Protein AF-F9WSE8-F1 (afdb_monomer)

Mean predicted aligned error: 17.78 Å

InterPro domains:
  IPR053285 Thylakoid lumenal pentapeptide repeat protein [PTHR47121] (181-280)
  IPR056614 Flagellar attachment zone protein 1, conserved domain [PF23398] (2-69)
  IPR056614 Flagellar attachment zone protein 1, conserved domain [PF23398] (79-160)
  IPR056614 Flagellar attachment zone protein 1, conserved domain [PF23398] (185-274)

pLDDT: mean 78.47, std 14.64, range [36.66, 96.5]

Secondary structure (DSSP, 8-state):
--HHHHHHHHHHHHHHT--GGGEEEEEEEEETTEEEEEEEE---TTS-HHHHHHHHHT---HHHHTT-PPPPPBPPPEEEEE--TTHHHHHHHHHHHHHHHHHHHHHHHHTS-GGGEEEEEEETTTEEEEEEEBS--S-HHHHHHHHHT---HHHHHT------------------------PPEEEEEEEEEE-S-HHHHHHH-HHHHHHHHHHHHHHHHT--GGGEEEEEEEE-SSEEEEEEEEEE-TTS-HHHHHHHHHT---HHHHTT-PPP-------

Radius of gyration: 27.54 Å; Cα contacts (8 Å, |Δi|>4): 361; chains: 1; bounding box: 65×42×84 Å

Structure (mmCIF, N/CA/C/O backbone):
data_AF-F9WSE8-F1
#
_entry.id   AF-F9WSE8-F1
#
loop_
_atom_site.group_PDB
_atom_site.id
_atom_site.type_symbol
_atom_site.label_atom_id
_atom_site.label_alt_id
_atom_site.label_comp_id
_atom_site.label_asym_id
_atom_site.label_entity_id
_atom_site.label_seq_id
_atom_site.pdbx_PDB_ins_code
_atom_site.Cartn_x
_atom_site.Cartn_y
_atom_site.Cartn_z
_atom_site.occupancy
_atom_site.B_iso_or_equiv
_atom_site.auth_seq_id
_atom_site.auth_comp_id
_atom_site.auth_asym_id
_atom_site.auth_atom_id
_atom_site.pdbx_PDB_model_num
ATOM 1 N N . MET A 1 1 ? -20.309 -16.520 23.545 1.00 53.78 1 MET A N 1
ATOM 2 C CA . MET A 1 1 ? -19.975 -15.136 23.934 1.00 53.78 1 MET A CA 1
ATOM 3 C C . MET A 1 1 ? -18.467 -15.003 23.840 1.00 53.78 1 MET A C 1
ATOM 5 O O . MET A 1 1 ? -17.782 -15.766 24.510 1.00 53.78 1 MET A O 1
ATOM 9 N N . THR A 1 2 ? -17.973 -14.173 22.922 1.00 76.94 2 THR A N 1
ATOM 10 C CA . THR A 1 2 ? -16.537 -13.934 22.695 1.00 76.94 2 THR A CA 1
ATOM 11 C C . THR A 1 2 ? -15.902 -13.266 23.922 1.00 76.94 2 THR A C 1
ATOM 13 O O . THR A 1 2 ? -16.609 -12.631 24.706 1.00 76.94 2 THR A O 1
ATOM 16 N N . GLU A 1 3 ? -14.591 -13.425 24.126 1.00 84.19 3 GLU A N 1
ATOM 17 C CA . GLU A 1 3 ? -13.874 -12.840 25.278 1.00 84.19 3 GLU A CA 1
ATOM 18 C C . GLU A 1 3 ? -14.048 -11.320 25.359 1.00 84.19 3 GLU A C 1
ATOM 20 O O . GLU A 1 3 ? -14.264 -10.792 26.445 1.00 84.19 3 GLU A O 1
ATOM 25 N N . LEU A 1 4 ? -14.103 -10.651 24.203 1.00 85.50 4 LEU A N 1
ATOM 26 C CA . LEU A 1 4 ? -14.403 -9.226 24.078 1.00 85.50 4 LEU A CA 1
ATOM 27 C C . LEU A 1 4 ? -15.754 -8.834 24.691 1.00 85.50 4 LEU A C 1
ATOM 29 O O . LEU A 1 4 ? -15.831 -7.886 25.465 1.00 85.50 4 LEU A O 1
ATOM 33 N N . LEU A 1 5 ? -16.816 -9.590 24.390 1.00 87.56 5 LEU A N 1
ATOM 34 C CA . LEU A 1 5 ? -18.147 -9.337 24.951 1.00 87.56 5 LEU A CA 1
ATOM 35 C C . LEU A 1 5 ? -18.149 -9.517 26.470 1.00 87.56 5 LEU A C 1
ATOM 37 O O . LEU A 1 5 ? -18.787 -8.750 27.183 1.00 87.56 5 LEU A O 1
ATOM 41 N N . ARG A 1 6 ? -17.423 -10.524 26.971 1.00 89.06 6 ARG A N 1
ATOM 42 C CA . ARG A 1 6 ? -17.306 -10.765 28.413 1.00 89.06 6 ARG A CA 1
ATOM 43 C C . ARG A 1 6 ? -16.544 -9.634 29.105 1.00 89.06 6 ARG A C 1
ATOM 45 O O . ARG A 1 6 ? -16.990 -9.180 30.151 1.00 89.06 6 ARG A O 1
ATOM 52 N N . ALA A 1 7 ? -15.431 -9.190 28.524 1.00 91.38 7 ALA A N 1
ATOM 53 C CA . ALA A 1 7 ? -14.634 -8.088 29.051 1.00 91.38 7 ALA A CA 1
ATOM 54 C C . ALA A 1 7 ? -15.445 -6.786 29.103 1.00 91.38 7 ALA A C 1
ATOM 56 O O . ALA A 1 7 ? -15.513 -6.155 30.153 1.00 91.38 7 ALA A O 1
ATOM 57 N N . PHE A 1 8 ? -16.151 -6.458 28.014 1.00 93.00 8 PHE A N 1
ATOM 58 C CA . PHE A 1 8 ? -17.039 -5.299 27.959 1.00 93.00 8 PHE A CA 1
ATOM 59 C C . PHE A 1 8 ? -18.119 -5.355 29.046 1.00 93.00 8 PHE A C 1
ATOM 61 O O . PHE A 1 8 ? -18.243 -4.427 29.838 1.00 93.00 8 PHE A O 1
ATOM 68 N N . VAL A 1 9 ? -18.857 -6.470 29.143 1.00 94.00 9 VAL A N 1
ATOM 69 C CA . VAL A 1 9 ? -19.909 -6.648 30.159 1.00 94.00 9 VAL A CA 1
ATOM 70 C C . VAL A 1 9 ? -19.359 -6.473 31.575 1.00 94.00 9 VAL A C 1
ATOM 72 O O . VAL A 1 9 ? -19.972 -5.771 32.379 1.00 94.00 9 VAL A O 1
ATOM 75 N N . ALA A 1 10 ? -18.208 -7.075 31.877 1.00 93.56 10 ALA A N 1
ATOM 76 C CA . ALA A 1 10 ? -17.590 -6.994 33.196 1.00 93.56 10 ALA A CA 1
ATOM 77 C C . ALA A 1 10 ? -17.153 -5.562 33.548 1.00 93.56 10 ALA A C 1
ATOM 79 O O . ALA A 1 10 ? -17.391 -5.106 34.669 1.00 93.56 10 ALA A O 1
ATOM 80 N N . ASP A 1 11 ? -16.546 -4.842 32.604 1.00 94.12 11 ASP A N 1
ATOM 81 C CA . ASP A 1 11 ? -16.087 -3.466 32.813 1.00 94.12 11 ASP A CA 1
ATOM 82 C C . ASP A 1 11 ? -17.267 -2.493 32.945 1.00 94.12 11 ASP A C 1
ATOM 84 O O . ASP A 1 11 ? -17.324 -1.726 33.910 1.00 94.12 11 ASP A O 1
ATOM 88 N N . THR A 1 12 ? -18.267 -2.590 32.061 1.00 93.50 12 THR A N 1
ATOM 89 C CA . THR A 1 12 ? -19.495 -1.784 32.126 1.00 93.50 12 THR A CA 1
ATOM 90 C C . THR A 1 12 ? -20.253 -2.018 33.432 1.00 93.50 12 THR A C 1
ATOM 92 O O . THR A 1 12 ? -20.662 -1.063 34.098 1.00 93.50 12 THR A O 1
ATOM 95 N N . ALA A 1 13 ? -20.437 -3.278 33.836 1.00 93.38 13 ALA A N 1
ATOM 96 C CA . ALA A 1 13 ? -21.156 -3.614 35.061 1.00 93.38 13 ALA A CA 1
ATOM 97 C C . ALA A 1 13 ? -20.433 -3.087 36.308 1.00 93.38 13 ALA A C 1
ATOM 99 O O . ALA A 1 13 ? -21.062 -2.477 37.178 1.00 93.38 13 ALA A O 1
ATOM 100 N N . ARG A 1 14 ? -19.101 -3.238 36.354 1.00 93.81 14 ARG A N 1
ATOM 101 C CA . ARG A 1 14 ? -18.248 -2.712 37.428 1.00 93.81 14 ARG A CA 1
ATOM 102 C C . ARG A 1 14 ? -18.337 -1.192 37.524 1.00 93.81 14 ARG A C 1
ATOM 104 O O . ARG A 1 14 ? -18.550 -0.674 38.618 1.00 93.81 14 ARG A O 1
ATOM 111 N N . GLN A 1 15 ? -18.237 -0.496 36.394 1.00 93.88 15 GLN A N 1
ATOM 112 C CA . GLN A 1 15 ? -18.301 0.964 36.331 1.00 93.88 15 GLN A CA 1
ATOM 113 C C . GLN A 1 15 ? -19.658 1.512 36.793 1.00 93.88 15 GLN A C 1
ATOM 115 O O . GLN A 1 15 ? -19.746 2.516 37.505 1.00 93.88 15 GLN A O 1
ATOM 120 N N . LEU A 1 16 ? -20.743 0.846 36.400 1.00 91.19 16 LEU A N 1
ATOM 121 C CA . LEU A 1 16 ? -22.094 1.258 36.767 1.00 91.19 16 LEU A CA 1
ATOM 122 C C . LEU A 1 16 ? -22.502 0.788 38.171 1.00 91.19 16 LEU A C 1
ATOM 124 O O . LEU A 1 16 ? -23.464 1.325 38.726 1.00 91.19 16 LEU A O 1
ATOM 128 N N . GLY A 1 17 ? -21.761 -0.148 38.771 1.00 90.44 17 GLY A N 1
ATOM 129 C CA . GLY A 1 17 ? -22.086 -0.756 40.061 1.00 90.44 17 GLY A CA 1
ATOM 130 C C . GLY A 1 17 ? -23.326 -1.651 39.990 1.00 90.44 17 GLY A C 1
ATOM 131 O O . GLY A 1 17 ? -24.133 -1.657 40.919 1.00 90.44 17 GLY A O 1
ATOM 132 N N . VAL A 1 18 ? -23.507 -2.354 38.869 1.00 90.62 18 VAL A N 1
ATOM 133 C CA . VAL A 1 18 ? -24.622 -3.281 38.619 1.00 90.62 18 VAL A CA 1
ATOM 134 C C . VAL A 1 18 ? -24.106 -4.710 38.458 1.00 90.62 18 VAL A C 1
ATOM 136 O O . VAL A 1 18 ? -22.916 -4.935 38.262 1.00 90.62 18 VAL A O 1
ATOM 139 N N . GLU A 1 19 ? -24.999 -5.694 38.538 1.00 92.75 19 GLU A N 1
ATOM 140 C CA . GLU A 1 19 ? -24.647 -7.074 38.196 1.00 92.75 19 GLU A CA 1
ATOM 141 C C . GLU A 1 19 ? -24.396 -7.211 36.688 1.00 92.75 19 GLU A C 1
ATOM 143 O O . GLU A 1 19 ? -25.083 -6.582 35.884 1.00 92.75 19 GLU A O 1
ATOM 148 N N . GLU A 1 20 ? -23.464 -8.078 36.286 1.00 90.31 20 GLU A N 1
ATOM 149 C CA . GLU A 1 20 ? -23.148 -8.323 34.867 1.00 90.31 20 GLU A CA 1
ATOM 150 C C . GLU A 1 20 ? -24.385 -8.700 34.040 1.00 90.31 20 GLU A C 1
ATOM 152 O O . GLU A 1 20 ? -24.539 -8.244 32.912 1.00 90.31 20 GLU A O 1
ATOM 157 N N . GLY A 1 21 ? -25.333 -9.443 34.625 1.00 89.81 21 GLY A N 1
ATOM 158 C CA . GLY A 1 21 ? -26.592 -9.815 33.969 1.00 89.81 21 GLY A CA 1
ATOM 159 C C . GLY A 1 21 ? -27.543 -8.646 33.668 1.00 89.81 21 GLY A C 1
ATOM 160 O O . GLY A 1 21 ? -28.562 -8.838 32.998 1.00 89.81 21 GLY A O 1
ATOM 161 N N . CYS A 1 22 ? -27.248 -7.439 34.160 1.00 91.38 22 CYS A N 1
ATOM 162 C CA . CYS A 1 22 ? -27.961 -6.219 33.792 1.00 91.38 22 CYS A CA 1
ATOM 163 C C . CYS A 1 22 ? -27.514 -5.664 32.433 1.00 91.38 22 CYS A C 1
ATOM 165 O O . CYS A 1 22 ? -28.289 -4.938 31.807 1.00 91.38 22 CYS A O 1
ATOM 167 N N . VAL A 1 23 ? -26.316 -6.019 31.963 1.00 92.50 23 VAL A N 1
ATOM 168 C CA . VAL A 1 23 ? -25.797 -5.675 30.633 1.00 92.50 23 VAL A CA 1
ATOM 169 C C . VAL A 1 23 ? -26.084 -6.855 29.705 1.00 92.50 23 VAL A C 1
ATOM 171 O O . VAL A 1 23 ? -25.617 -7.968 29.930 1.00 92.50 23 VAL A O 1
ATOM 174 N N . HIS A 1 24 ? -26.923 -6.649 28.696 1.00 90.56 24 HIS A N 1
ATOM 175 C CA . HIS A 1 24 ? -27.439 -7.731 27.858 1.00 90.56 24 HIS A CA 1
ATOM 176 C C . HIS A 1 24 ? -27.690 -7.259 26.429 1.00 90.56 24 HIS A C 1
ATOM 178 O O . HIS A 1 24 ? -27.608 -6.071 26.146 1.00 90.56 24 HIS A O 1
ATOM 184 N N . ASP A 1 25 ? -27.968 -8.209 25.535 1.00 88.25 25 ASP A N 1
ATOM 185 C CA . ASP A 1 25 ? -28.114 -7.961 24.093 1.00 88.25 25 ASP A CA 1
ATOM 186 C C . ASP A 1 25 ? -26.940 -7.165 23.506 1.00 88.25 25 ASP A C 1
ATOM 188 O O . ASP A 1 25 ? -27.107 -6.161 22.823 1.00 88.25 25 ASP A O 1
ATOM 192 N N . VAL A 1 26 ? -25.727 -7.590 23.866 1.00 88.38 26 VAL A N 1
ATOM 193 C CA . VAL A 1 26 ? -24.495 -6.914 23.467 1.00 88.38 26 VAL A CA 1
ATOM 194 C C . VAL A 1 26 ? -24.117 -7.350 22.053 1.00 88.38 26 VAL A C 1
ATOM 196 O O . VAL A 1 26 ? -23.815 -8.524 21.818 1.00 88.38 26 VAL A O 1
ATOM 199 N N . ALA A 1 27 ? -24.097 -6.395 21.133 1.00 81.94 27 ALA A N 1
ATOM 200 C CA . ALA A 1 27 ? -23.632 -6.543 19.766 1.00 81.94 27 ALA A CA 1
ATOM 201 C C . ALA A 1 27 ? -22.370 -5.702 19.554 1.00 81.94 27 ALA A C 1
ATOM 203 O O . ALA A 1 27 ? -22.254 -4.583 20.043 1.00 81.94 27 ALA A O 1
ATOM 204 N N . VAL A 1 28 ? -21.408 -6.257 18.821 1.00 84.25 28 VAL A N 1
ATOM 205 C CA . VAL A 1 28 ? -20.139 -5.591 18.519 1.00 84.25 28 VAL A CA 1
ATOM 206 C C . VAL A 1 28 ? -20.029 -5.407 17.016 1.00 84.25 28 VAL A C 1
ATOM 208 O O . VAL A 1 28 ? -20.227 -6.355 16.254 1.00 84.25 28 VAL A O 1
ATOM 211 N N . GLY A 1 29 ? -19.677 -4.195 16.607 1.00 81.19 29 GLY A N 1
ATOM 212 C CA . GLY A 1 29 ? -19.406 -3.817 15.230 1.00 81.19 29 GLY A CA 1
ATOM 213 C C . GLY A 1 29 ? -18.155 -2.950 15.114 1.00 81.19 29 GLY A C 1
ATOM 214 O O . GLY A 1 29 ? -17.478 -2.640 16.096 1.00 81.19 29 GLY A O 1
ATOM 215 N N . LEU A 1 30 ? -17.850 -2.548 13.883 1.00 78.06 30 LEU A N 1
ATOM 216 C CA . LEU A 1 30 ? -16.799 -1.582 13.583 1.00 78.06 30 LEU A CA 1
ATOM 217 C C . LEU A 1 30 ? -17.455 -0.274 13.137 1.00 78.06 30 LEU A C 1
ATOM 219 O O . LEU A 1 30 ? -18.216 -0.251 12.170 1.00 78.06 30 LEU A O 1
ATOM 223 N N . GLY A 1 31 ? -17.174 0.804 13.863 1.00 72.25 31 GLY A N 1
ATOM 224 C CA . GLY A 1 31 ? -17.501 2.167 13.464 1.00 72.25 31 GLY A CA 1
ATOM 225 C C . GLY A 1 31 ? -16.392 2.783 12.609 1.00 72.25 31 GLY A C 1
ATOM 226 O O . GLY A 1 31 ? -15.330 2.196 12.412 1.00 72.25 31 GLY A O 1
ATOM 227 N N . LYS A 1 32 ? -16.607 4.017 12.137 1.00 67.56 32 LYS A N 1
ATOM 228 C CA . LYS A 1 32 ? -15.632 4.753 11.305 1.00 67.56 32 LYS A CA 1
ATOM 229 C C . LYS A 1 32 ? -14.267 4.960 11.980 1.00 67.56 32 LYS A C 1
ATOM 231 O O . LYS A 1 32 ? -13.279 5.160 11.287 1.00 67.56 32 LYS A O 1
ATOM 236 N N . SER A 1 33 ? -14.222 4.943 13.310 1.00 68.25 33 SER A N 1
ATOM 237 C CA . SER A 1 33 ? -13.038 5.291 14.102 1.00 68.25 33 SER A CA 1
ATOM 238 C C . SER A 1 33 ? -12.683 4.266 15.182 1.00 68.25 33 SER A C 1
ATOM 240 O O . SER A 1 33 ? -11.845 4.559 16.029 1.00 68.25 33 SER A O 1
ATOM 242 N N . GLY A 1 34 ? -13.313 3.087 15.200 1.00 77.12 34 GLY A N 1
ATOM 243 C CA . GLY A 1 34 ? -13.004 2.081 16.216 1.00 77.12 34 GLY A CA 1
ATOM 244 C C . GLY A 1 34 ? -14.108 1.065 16.467 1.00 77.12 34 GLY A C 1
ATOM 245 O O . GLY A 1 34 ? -15.012 0.876 15.653 1.00 77.12 34 GLY A O 1
ATOM 246 N N . LEU A 1 35 ? -14.009 0.399 17.615 1.00 83.62 35 LEU A N 1
ATOM 247 C CA . LEU A 1 35 ? -14.987 -0.573 18.080 1.00 83.62 35 LEU A CA 1
ATOM 248 C C . LEU A 1 35 ? -16.301 0.130 18.443 1.00 83.62 35 LEU A C 1
ATOM 250 O O . LEU A 1 35 ? -16.300 1.061 19.245 1.00 83.62 35 LEU A O 1
ATOM 254 N N . LEU A 1 36 ? -17.413 -0.332 17.875 1.00 86.88 36 LEU A N 1
ATOM 255 C CA . LEU A 1 36 ? -18.756 0.086 18.271 1.00 86.88 36 LEU A CA 1
ATOM 256 C C . LEU A 1 36 ? -19.405 -1.055 19.054 1.00 86.88 36 LEU A C 1
ATOM 258 O O . LEU A 1 36 ? -19.384 -2.200 18.599 1.00 86.88 36 LEU A O 1
ATOM 262 N N . VAL A 1 37 ? -19.975 -0.750 20.217 1.00 89.00 37 VAL A N 1
ATOM 263 C CA . VAL A 1 37 ? -20.682 -1.735 21.039 1.00 89.00 37 VAL A CA 1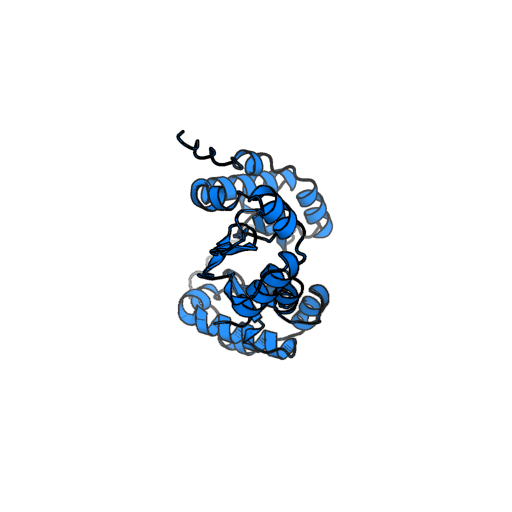
ATOM 264 C C . VAL A 1 37 ? -22.084 -1.227 21.333 1.00 89.00 37 VAL A C 1
ATOM 266 O O . VAL A 1 37 ? -22.251 -0.230 22.031 1.00 89.00 37 VAL A O 1
ATOM 269 N N . ASP A 1 38 ? -23.077 -1.940 20.817 1.00 87.94 38 ASP A N 1
ATOM 270 C CA . ASP A 1 38 ? -24.487 -1.708 21.105 1.00 87.94 38 ASP A CA 1
ATOM 271 C C . ASP A 1 38 ? -24.928 -2.674 22.203 1.00 87.94 38 ASP A C 1
ATOM 273 O O . ASP A 1 38 ? -24.576 -3.853 22.178 1.00 87.94 38 ASP A O 1
ATOM 277 N N . PHE A 1 39 ? -25.678 -2.198 23.194 1.00 92.38 39 PHE A N 1
ATOM 278 C CA . PHE A 1 39 ? -26.154 -3.044 24.285 1.00 92.38 39 PHE A CA 1
ATOM 279 C C . PHE A 1 39 ? -27.421 -2.494 24.934 1.00 92.38 39 PHE A C 1
ATOM 281 O O . PHE A 1 39 ? -27.732 -1.306 24.858 1.00 92.38 39 PHE A O 1
ATOM 288 N N . MET A 1 40 ? -28.128 -3.370 25.643 1.00 89.94 40 MET A N 1
ATOM 289 C CA . MET A 1 40 ? -29.224 -3.012 26.531 1.00 89.94 40 MET A CA 1
ATOM 290 C C . MET A 1 40 ? -28.790 -3.069 27.995 1.00 89.94 40 MET A C 1
ATOM 292 O O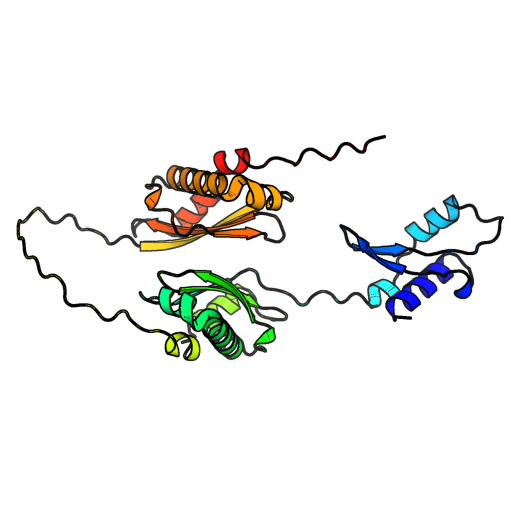 . MET A 1 40 ? -28.166 -4.026 28.462 1.00 89.94 40 MET A O 1
ATOM 296 N N . LEU A 1 41 ? -29.184 -2.047 28.754 1.00 93.31 41 LEU A N 1
ATOM 297 C CA . LEU A 1 41 ? -28.900 -1.935 30.179 1.00 93.31 41 LEU A CA 1
ATOM 298 C C . LEU A 1 41 ? -30.190 -1.955 30.993 1.00 93.31 41 LEU A C 1
ATOM 300 O O . LEU A 1 41 ? -31.068 -1.108 30.832 1.00 93.31 41 LEU A O 1
ATOM 304 N N . ARG A 1 42 ? -30.274 -2.882 31.947 1.00 91.69 42 ARG A N 1
ATOM 305 C CA . ARG A 1 42 ? -31.299 -2.856 32.991 1.00 91.69 42 ARG A CA 1
ATOM 306 C C . ARG A 1 42 ? -30.765 -2.084 34.194 1.00 91.69 42 ARG A C 1
ATOM 308 O O . ARG A 1 42 ? -29.826 -2.529 34.842 1.00 91.69 42 ARG A O 1
ATOM 315 N N . HIS A 1 43 ? -31.373 -0.949 34.521 1.00 85.31 43 HIS A N 1
ATOM 316 C CA . HIS A 1 43 ? -30.948 -0.118 35.649 1.00 85.31 43 HIS A CA 1
ATOM 317 C C . HIS A 1 43 ? -32.115 0.248 36.570 1.00 85.31 43 HIS A C 1
ATOM 319 O O . HIS A 1 43 ? -33.288 0.184 36.196 1.00 85.31 43 HIS A O 1
ATOM 325 N N . ALA A 1 44 ? -31.794 0.628 37.808 1.00 85.81 44 ALA A N 1
ATOM 326 C CA . ALA A 1 44 ? -32.801 1.083 38.756 1.00 85.81 44 ALA A CA 1
ATOM 327 C C . ALA A 1 44 ? -33.415 2.424 38.294 1.00 85.81 44 ALA A C 1
ATOM 329 O O . ALA A 1 44 ? -32.682 3.279 37.789 1.00 85.81 44 ALA A O 1
ATOM 330 N N . PRO A 1 45 ? -34.711 2.689 38.560 1.00 81.75 45 PRO A N 1
ATOM 331 C CA . PRO A 1 45 ? -35.386 3.924 38.129 1.00 81.75 45 PRO A CA 1
ATOM 332 C C . PRO A 1 45 ? -34.795 5.212 38.720 1.00 81.75 45 PRO A C 1
ATOM 334 O O . PRO A 1 45 ? -35.103 6.308 38.269 1.00 81.75 45 PRO A O 1
ATOM 337 N N . ARG A 1 46 ? -33.986 5.087 39.779 1.00 83.75 46 ARG A N 1
ATOM 338 C CA . ARG A 1 46 ? -33.335 6.211 40.466 1.00 83.75 46 ARG A CA 1
ATOM 339 C C . ARG A 1 46 ? -32.065 6.689 39.761 1.00 83.75 46 ARG A C 1
ATOM 341 O O . ARG A 1 46 ? -31.574 7.762 40.091 1.00 83.75 46 ARG A O 1
ATOM 348 N N . ILE A 1 47 ? -31.524 5.890 38.844 1.00 85.69 47 ILE A N 1
ATOM 349 C CA . ILE A 1 47 ? -30.340 6.241 38.064 1.00 85.69 47 ILE A CA 1
ATOM 350 C C . ILE A 1 47 ? -30.834 6.915 36.786 1.00 85.69 47 ILE A C 1
ATOM 352 O O . ILE A 1 47 ? -31.593 6.318 36.023 1.00 85.69 47 ILE A O 1
ATOM 356 N N . SER A 1 48 ? -30.440 8.169 36.577 1.00 88.25 48 SER A N 1
ATOM 357 C CA . SER A 1 48 ? -30.748 8.885 35.343 1.00 88.25 48 SER A CA 1
ATOM 358 C C . SER A 1 48 ? -29.859 8.395 34.203 1.00 88.25 48 SER A C 1
ATOM 360 O O . SER A 1 48 ? -28.703 8.038 34.423 1.00 88.25 48 SER A O 1
ATOM 362 N N . VAL A 1 49 ? -30.378 8.452 32.976 1.00 88.12 49 VAL A N 1
ATOM 363 C CA . VAL A 1 49 ? -29.605 8.144 31.760 1.00 88.12 49 VAL A CA 1
ATOM 364 C C . VAL A 1 49 ? -28.349 9.016 31.679 1.00 88.12 49 VAL A C 1
ATOM 366 O O . VAL A 1 49 ? -27.266 8.493 31.486 1.00 88.12 49 VAL A O 1
ATOM 369 N N . LYS A 1 50 ? -28.456 10.311 32.012 1.00 90.19 50 LYS A N 1
ATOM 370 C CA . LYS A 1 50 ? -27.302 11.224 32.056 1.00 90.19 50 LYS A CA 1
ATOM 371 C C . LYS A 1 50 ? -26.163 10.726 32.956 1.00 90.19 50 LYS A C 1
ATOM 373 O O . LYS A 1 50 ? -25.006 10.837 32.587 1.00 90.19 50 LYS A O 1
ATOM 378 N N . LEU A 1 51 ? -26.485 10.189 34.136 1.00 88.75 51 LEU A N 1
ATOM 379 C CA . LEU A 1 51 ? -25.472 9.651 35.050 1.00 88.75 51 LEU A CA 1
ATOM 380 C C . LEU A 1 51 ? -24.872 8.338 34.526 1.00 88.75 51 LEU A C 1
ATOM 382 O O . LEU A 1 51 ? -23.725 8.026 34.835 1.00 88.75 51 LEU A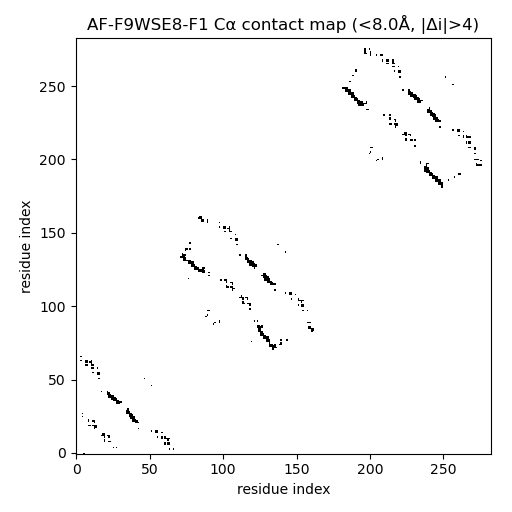 O 1
ATOM 386 N N . ILE A 1 52 ? -25.649 7.552 33.777 1.00 90.25 52 ILE A N 1
ATOM 387 C CA . ILE A 1 52 ? -25.161 6.341 33.110 1.00 90.25 52 ILE A CA 1
ATOM 388 C C . ILE A 1 52 ? -24.166 6.742 32.026 1.00 90.25 52 ILE A C 1
ATOM 390 O O . ILE A 1 52 ? -23.040 6.263 32.071 1.00 90.25 52 ILE A O 1
ATOM 394 N N . ASP A 1 53 ? -24.540 7.667 31.142 1.00 89.94 53 ASP A N 1
ATOM 395 C CA . ASP A 1 53 ? -23.680 8.169 30.067 1.00 89.94 53 ASP A CA 1
ATOM 396 C C . ASP A 1 53 ? -22.371 8.739 30.634 1.00 89.94 53 ASP A C 1
ATOM 398 O O . ASP A 1 53 ? -21.294 8.295 30.254 1.00 89.94 53 ASP A O 1
ATOM 402 N N . GLU A 1 54 ? -22.448 9.605 31.655 1.00 90.94 54 GLU A N 1
ATOM 403 C CA . GLU A 1 54 ? -21.267 10.166 32.335 1.00 90.94 54 GLU A CA 1
ATOM 404 C C . GLU A 1 54 ? -20.330 9.078 32.894 1.00 90.94 54 GLU A C 1
ATOM 406 O O . GLU A 1 54 ? -19.109 9.233 32.890 1.00 90.94 54 GLU A O 1
ATOM 411 N N . ARG A 1 55 ? -20.881 7.964 33.392 1.00 91.44 55 ARG A N 1
ATOM 412 C CA . ARG A 1 55 ? -20.084 6.846 33.914 1.00 91.44 55 ARG A CA 1
ATOM 413 C C . ARG A 1 55 ? -19.499 5.978 32.812 1.00 91.44 55 ARG A C 1
ATOM 415 O O . ARG A 1 55 ? -18.379 5.507 32.992 1.00 91.44 55 ARG A O 1
ATOM 422 N N . LEU A 1 56 ? -20.244 5.743 31.735 1.00 92.12 56 LEU A N 1
ATOM 423 C CA . LEU A 1 56 ? -19.777 4.999 30.567 1.00 92.12 56 LEU A CA 1
ATOM 424 C C . LEU A 1 56 ? -18.637 5.746 29.869 1.00 92.12 56 LEU A C 1
ATOM 426 O O . LEU A 1 56 ? -17.635 5.116 29.547 1.00 92.12 56 LEU A O 1
ATOM 430 N N . ASP A 1 57 ? -18.752 7.069 29.732 1.00 90.75 57 ASP A N 1
ATOM 431 C CA . ASP A 1 57 ? -17.712 7.940 29.170 1.00 90.75 57 ASP A CA 1
ATOM 432 C C . ASP A 1 57 ? -16.437 7.948 30.025 1.00 90.75 57 ASP A C 1
ATOM 434 O O . ASP A 1 57 ? -15.329 8.047 29.505 1.00 90.75 57 ASP A O 1
ATOM 438 N N . ALA A 1 58 ? -16.582 7.826 31.347 1.00 91.62 58 ALA A N 1
ATOM 439 C CA . ALA A 1 58 ? -15.461 7.733 32.280 1.00 91.62 58 ALA A CA 1
ATOM 440 C C . ALA A 1 58 ? -14.905 6.305 32.438 1.00 91.62 58 ALA A C 1
ATOM 442 O O . ALA A 1 58 ? -13.989 6.094 33.234 1.00 91.62 58 ALA A O 1
ATOM 443 N N . CYS A 1 59 ? -15.483 5.307 31.764 1.00 91.69 59 CYS A N 1
ATOM 444 C CA . CYS A 1 59 ? -15.002 3.937 31.845 1.00 91.69 59 CYS A CA 1
ATOM 445 C C . CYS A 1 59 ? -13.763 3.774 30.968 1.00 91.69 59 CYS A C 1
ATOM 447 O O . CYS A 1 59 ? -13.815 3.985 29.759 1.00 91.69 59 CYS A O 1
ATOM 449 N N . GLU A 1 60 ? -12.655 3.343 31.565 1.00 90.88 60 GLU A N 1
ATOM 450 C CA . GLU A 1 60 ? -11.424 3.116 30.807 1.00 90.88 60 GLU A CA 1
ATOM 451 C C . GLU A 1 60 ? -11.458 1.813 30.005 1.00 90.88 60 GLU A C 1
ATOM 453 O O . GLU A 1 60 ? -10.672 1.677 29.079 1.00 90.88 60 GLU A O 1
ATOM 458 N N . TYR A 1 61 ? -12.372 0.882 30.309 1.00 91.88 61 TYR A N 1
ATOM 459 C CA . TYR A 1 61 ? -12.496 -0.425 29.647 1.00 91.88 61 TYR A CA 1
ATOM 460 C C . TYR A 1 61 ? -11.180 -1.227 29.596 1.00 91.88 61 TYR A C 1
ATOM 462 O O . TYR A 1 61 ? -10.814 -1.789 28.563 1.00 91.88 61 TYR A O 1
ATOM 470 N N . GLU A 1 62 ? -10.447 -1.284 30.713 1.00 89.75 62 GLU A N 1
ATOM 471 C CA . GLU A 1 62 ? -9.146 -1.967 30.815 1.00 89.75 62 GLU A CA 1
ATOM 472 C C . GLU A 1 62 ? -9.174 -3.418 30.308 1.00 89.75 62 GLU A C 1
ATOM 474 O O . GLU A 1 62 ? -8.232 -3.863 29.653 1.00 89.75 62 GLU A O 1
ATOM 479 N N . GLY A 1 63 ? -10.252 -4.163 30.573 1.00 87.31 63 GLY A N 1
ATOM 480 C CA . GLY A 1 63 ? -10.408 -5.539 30.112 1.00 87.31 63 GLY A CA 1
ATOM 481 C C . GLY A 1 63 ? -10.603 -5.631 28.601 1.00 87.31 63 GLY A C 1
ATOM 482 O O . GLY A 1 63 ? -10.113 -6.571 27.979 1.00 87.31 63 GLY A O 1
ATOM 483 N N . VAL A 1 64 ? -11.285 -4.654 27.996 1.00 87.94 64 VAL A N 1
ATOM 484 C CA . VAL A 1 64 ? -11.423 -4.546 26.534 1.00 87.94 64 VAL A CA 1
ATOM 485 C C . VAL A 1 64 ? -10.076 -4.197 25.902 1.00 87.94 64 VAL A C 1
ATOM 487 O O . VAL A 1 64 ? -9.673 -4.844 24.937 1.00 87.94 64 VAL A O 1
ATOM 490 N N . TRP A 1 65 ? -9.345 -3.233 26.468 1.00 86.12 65 TRP A N 1
ATOM 491 C CA . TRP A 1 65 ? -8.018 -2.854 25.972 1.00 86.12 65 TRP A CA 1
ATOM 492 C C . TRP A 1 65 ? -6.968 -3.941 26.158 1.00 86.12 65 TRP A C 1
ATOM 494 O O . TRP A 1 65 ? -6.075 -4.057 25.327 1.00 86.12 65 TRP A O 1
ATOM 504 N N . ALA A 1 66 ? -7.078 -4.779 27.188 1.00 85.62 66 ALA A N 1
ATOM 505 C CA . ALA A 1 66 ? -6.180 -5.917 27.373 1.00 85.62 66 ALA A CA 1
ATOM 506 C C . ALA A 1 66 ? -6.265 -6.939 26.223 1.00 85.62 66 ALA A C 1
ATOM 508 O O . ALA A 1 66 ? -5.312 -7.679 25.994 1.00 85.62 66 ALA A O 1
ATOM 509 N N . LEU A 1 67 ? -7.390 -6.971 25.499 1.00 82.94 67 LEU A N 1
ATOM 510 C CA . LEU A 1 67 ? -7.587 -7.804 24.310 1.00 82.94 67 LEU A CA 1
ATOM 511 C C . LEU A 1 67 ? -7.139 -7.111 23.018 1.00 82.94 67 LEU A C 1
ATOM 513 O O . LEU A 1 67 ? -7.135 -7.735 21.957 1.00 82.94 67 LEU A O 1
ATOM 517 N N . TYR A 1 68 ? -6.801 -5.822 23.078 1.00 77.88 68 TYR A N 1
ATOM 518 C CA . TYR A 1 68 ? -6.328 -5.086 21.920 1.00 77.88 68 TYR A CA 1
ATOM 519 C C . TYR A 1 68 ? -4.884 -5.486 21.606 1.00 77.88 68 TYR A C 1
ATOM 521 O O . TYR A 1 68 ? -3.939 -5.087 22.288 1.00 77.88 68 TYR A O 1
ATOM 529 N N . GLU A 1 69 ? -4.703 -6.263 20.541 1.00 67.50 69 GLU A N 1
ATOM 530 C CA . GLU A 1 69 ? -3.380 -6.546 19.998 1.00 67.50 69 GLU A CA 1
ATOM 531 C C . GLU A 1 69 ? -2.943 -5.386 19.101 1.00 67.50 69 GLU A C 1
ATOM 533 O O . GLU A 1 69 ? -3.578 -5.081 18.089 1.00 67.50 69 GLU A O 1
ATOM 538 N N . VAL A 1 70 ? -1.837 -4.729 19.466 1.00 57.41 70 VAL A N 1
ATOM 539 C CA . VAL A 1 70 ? -1.199 -3.752 18.580 1.00 57.41 70 VAL A CA 1
ATOM 540 C C . VAL A 1 70 ? -0.809 -4.492 17.298 1.00 57.41 70 VAL A C 1
ATOM 542 O O . VAL A 1 70 ? -0.056 -5.468 17.390 1.00 57.41 70 VAL A O 1
ATOM 545 N N . PRO A 1 71 ? -1.286 -4.054 16.115 1.00 57.88 71 PRO A N 1
ATOM 546 C CA . PRO A 1 71 ? -0.930 -4.692 14.860 1.00 57.88 71 PRO A CA 1
ATOM 547 C C . PRO A 1 71 ? 0.592 -4.807 14.762 1.00 57.88 71 PRO A C 1
ATOM 549 O O . PRO A 1 71 ? 1.291 -3.843 15.106 1.00 57.88 71 PRO A O 1
ATOM 552 N N . PRO A 1 72 ? 1.132 -5.952 14.313 1.00 61.44 72 PRO A N 1
ATOM 553 C CA . PRO A 1 72 ? 2.566 -6.091 14.165 1.00 61.44 72 PRO A CA 1
ATOM 554 C C . PRO A 1 72 ? 3.108 -4.946 13.314 1.00 61.44 72 PRO A C 1
ATOM 556 O O . PRO A 1 72 ? 2.492 -4.570 12.315 1.00 61.44 72 PRO A O 1
ATOM 559 N N . ARG A 1 73 ? 4.262 -4.392 13.704 1.00 67.50 73 ARG A N 1
ATOM 560 C CA . ARG A 1 73 ? 4.895 -3.304 12.954 1.00 67.50 73 ARG A CA 1
ATOM 561 C C . ARG A 1 73 ? 4.990 -3.691 11.477 1.00 67.50 73 ARG A C 1
ATOM 563 O O . ARG A 1 73 ? 5.540 -4.737 11.135 1.00 67.50 73 ARG A O 1
ATOM 570 N N . GLU A 1 74 ? 4.455 -2.827 10.631 1.00 74.44 74 GLU A N 1
ATOM 571 C CA . GLU A 1 74 ? 4.500 -2.937 9.179 1.00 74.44 74 GLU A CA 1
ATOM 572 C C . GLU A 1 74 ? 5.477 -1.889 8.645 1.00 74.44 74 GLU A C 1
ATOM 574 O O . GLU A 1 74 ? 5.449 -0.734 9.088 1.00 74.44 74 GLU A O 1
ATOM 579 N N . SER A 1 75 ? 6.358 -2.292 7.730 1.00 76.81 75 SER A N 1
ATOM 580 C CA . SER A 1 75 ? 7.244 -1.358 7.031 1.00 76.81 75 SER A CA 1
ATOM 581 C C . SER A 1 75 ? 6.445 -0.355 6.187 1.00 76.81 75 SER A C 1
ATOM 583 O O . SER A 1 75 ? 5.275 -0.579 5.839 1.00 76.81 75 SER A O 1
ATOM 585 N N . SER A 1 76 ? 7.087 0.737 5.769 1.00 73.19 76 SER A N 1
ATOM 586 C CA . SER A 1 76 ? 6.580 1.505 4.625 1.00 73.19 76 SER A CA 1
ATOM 587 C C . SER A 1 76 ? 6.544 0.636 3.352 1.00 73.19 76 SER A C 1
ATOM 589 O O . SER A 1 76 ? 6.987 -0.521 3.357 1.00 73.19 76 SER A O 1
ATOM 591 N N . VAL A 1 77 ? 5.958 1.155 2.266 1.00 76.00 77 VAL A N 1
ATOM 592 C CA . VAL A 1 77 ? 6.071 0.483 0.963 1.00 76.00 77 VAL A CA 1
ATOM 593 C C . VAL A 1 77 ? 7.509 0.639 0.497 1.00 76.00 77 VAL A C 1
ATOM 595 O O . VAL A 1 77 ? 7.969 1.745 0.241 1.00 76.00 77 VAL A O 1
ATOM 598 N N . LEU A 1 78 ? 8.210 -0.478 0.365 1.00 78.62 78 LEU A N 1
ATOM 599 C CA . LEU A 1 78 ? 9.558 -0.530 -0.175 1.00 78.62 78 LEU A CA 1
ATOM 600 C C . LEU A 1 78 ? 9.497 -1.010 -1.623 1.00 78.62 78 LEU A C 1
ATOM 602 O O . LEU A 1 78 ? 8.593 -1.751 -2.000 1.00 78.62 78 LEU A O 1
ATOM 606 N N . THR A 1 79 ? 10.466 -0.610 -2.445 1.00 79.12 79 THR A N 1
ATOM 607 C CA . THR A 1 79 ? 10.547 -1.047 -3.847 1.00 79.12 79 THR A CA 1
ATOM 608 C C . THR A 1 79 ? 11.837 -1.819 -4.098 1.00 79.12 79 THR A C 1
ATOM 610 O O . THR A 1 79 ? 12.908 -1.438 -3.623 1.00 79.12 79 THR A O 1
ATOM 613 N N . ARG A 1 80 ? 11.744 -2.922 -4.848 1.00 85.75 80 ARG A N 1
ATOM 614 C CA . ARG A 1 80 ? 12.894 -3.667 -5.373 1.00 85.75 80 ARG A CA 1
ATOM 615 C C . ARG A 1 80 ? 12.831 -3.701 -6.896 1.00 85.75 80 ARG A C 1
ATOM 617 O O . ARG A 1 80 ? 11.817 -4.116 -7.454 1.00 85.75 80 ARG A O 1
ATOM 624 N N . THR A 1 81 ? 13.926 -3.308 -7.539 1.00 82.31 81 THR A N 1
ATOM 625 C CA . THR A 1 81 ? 14.049 -3.271 -9.001 1.00 82.31 81 THR A CA 1
ATOM 626 C C . THR A 1 81 ? 14.864 -4.452 -9.519 1.00 82.31 81 THR A C 1
ATOM 628 O O . THR A 1 81 ? 15.912 -4.785 -8.964 1.00 82.31 81 THR A O 1
ATOM 631 N N . PHE A 1 82 ? 14.388 -5.061 -10.603 1.00 82.12 82 PHE A N 1
ATOM 632 C CA . PHE A 1 82 ? 15.063 -6.094 -11.377 1.00 82.12 82 PHE A CA 1
ATOM 633 C C . PHE A 1 82 ? 15.186 -5.618 -12.821 1.00 82.12 82 PHE A C 1
ATOM 635 O O . PHE A 1 82 ? 14.196 -5.517 -13.549 1.00 82.12 82 PHE A O 1
ATOM 642 N N . GLU A 1 83 ? 16.413 -5.316 -13.232 1.00 81.19 83 GLU A N 1
ATOM 643 C CA . GLU A 1 83 ? 16.676 -4.765 -14.558 1.00 81.19 83 GLU A CA 1
ATOM 644 C C . GLU A 1 83 ? 16.423 -5.784 -15.668 1.00 81.19 83 GLU A C 1
ATOM 646 O O . GLU A 1 83 ? 16.826 -6.942 -15.5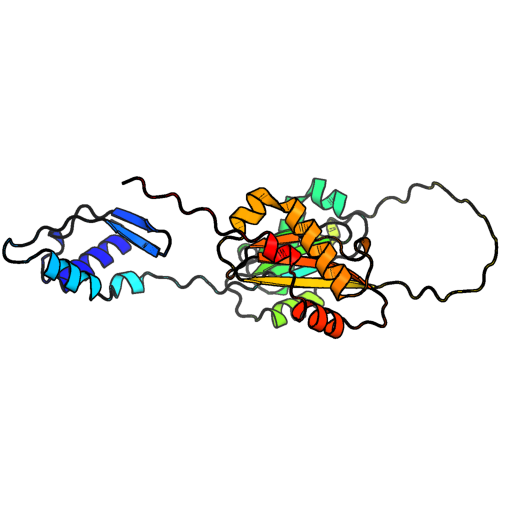69 1.00 81.19 83 GLU A O 1
ATOM 651 N N . GLY A 1 84 ? 15.793 -5.355 -16.758 1.00 71.94 84 GLY A N 1
ATOM 652 C CA . GLY A 1 84 ? 15.726 -6.16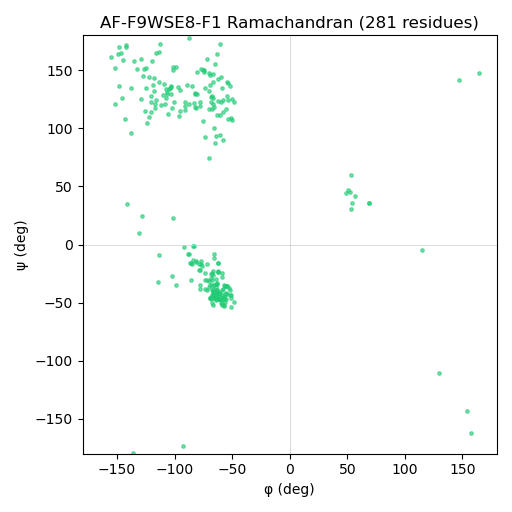8 -17.968 1.00 71.94 84 GLY A CA 1
ATOM 653 C C . GLY A 1 84 ? 14.446 -6.000 -18.765 1.00 71.94 84 GLY A C 1
ATOM 654 O O . GLY A 1 84 ? 13.352 -5.949 -18.220 1.00 71.94 84 GLY A O 1
ATOM 655 N N . ASP A 1 85 ? 14.576 -5.996 -20.083 1.00 68.12 85 ASP A N 1
ATOM 656 C CA . ASP A 1 85 ? 13.424 -5.976 -20.974 1.00 68.12 85 ASP A CA 1
ATOM 657 C C . ASP A 1 85 ? 12.750 -7.355 -20.982 1.00 68.12 85 ASP A C 1
ATOM 659 O O . ASP A 1 85 ? 13.415 -8.376 -21.120 1.00 68.12 85 ASP A O 1
ATOM 663 N N . GLY A 1 86 ? 11.421 -7.424 -20.882 1.00 70.75 86 GLY A N 1
ATOM 664 C CA . GLY A 1 86 ? 10.675 -8.690 -21.014 1.00 70.75 86 GLY A CA 1
ATOM 665 C C . GLY A 1 86 ? 9.948 -9.166 -19.759 1.00 70.75 86 GLY A C 1
ATOM 666 O O . GLY A 1 86 ? 9.147 -10.100 -19.843 1.00 70.75 86 GLY A O 1
ATOM 667 N N . TRP A 1 87 ? 10.112 -8.473 -18.630 1.00 82.62 87 TRP A N 1
ATOM 668 C CA . TRP A 1 87 ? 9.297 -8.707 -17.434 1.00 82.62 87 TRP A CA 1
ATOM 669 C C . TRP A 1 87 ? 7.797 -8.519 -17.672 1.00 82.62 87 TRP A C 1
ATOM 671 O O . TRP A 1 87 ? 7.006 -9.213 -17.042 1.00 82.62 87 TRP A O 1
ATOM 681 N N . GLY A 1 88 ? 7.405 -7.669 -18.631 1.00 76.62 88 GLY A N 1
ATOM 682 C CA . GLY A 1 88 ? 6.009 -7.502 -19.058 1.00 76.62 88 GLY A CA 1
ATOM 683 C C . GLY A 1 88 ? 5.307 -8.833 -19.327 1.00 76.62 88 GLY A C 1
ATOM 684 O O . GLY A 1 88 ? 4.277 -9.128 -18.735 1.00 76.62 88 GLY A O 1
ATOM 685 N N . ARG A 1 89 ? 5.943 -9.714 -20.110 1.00 78.81 89 ARG A N 1
ATOM 686 C CA . ARG A 1 89 ? 5.399 -11.047 -20.413 1.00 78.81 89 ARG A CA 1
ATOM 687 C C . ARG A 1 89 ? 5.261 -11.915 -19.161 1.00 78.81 89 ARG A C 1
ATOM 689 O O . ARG A 1 89 ? 4.314 -12.691 -19.064 1.00 78.81 89 ARG A O 1
ATOM 696 N N . VAL A 1 90 ? 6.231 -11.831 -18.251 1.00 83.19 90 VAL A N 1
ATOM 697 C CA . VAL A 1 90 ? 6.245 -12.613 -17.007 1.00 83.19 90 VAL A CA 1
ATOM 698 C C . VAL A 1 90 ? 5.109 -12.164 -16.095 1.00 83.19 90 VAL A C 1
ATOM 700 O O . VAL A 1 90 ? 4.390 -13.011 -15.579 1.00 83.19 90 VAL A O 1
ATOM 703 N N . VAL A 1 91 ? 4.891 -10.854 -15.957 1.00 81.62 91 VAL A N 1
ATOM 704 C CA . VAL A 1 91 ? 3.762 -10.306 -15.195 1.00 81.62 91 VAL A CA 1
ATOM 705 C C . VAL A 1 91 ? 2.430 -10.678 -15.846 1.00 81.62 91 VAL A C 1
ATOM 707 O O . VAL A 1 91 ? 1.532 -11.121 -15.142 1.00 81.62 91 VAL A O 1
ATOM 710 N N . ASP A 1 92 ? 2.310 -10.602 -17.172 1.00 75.81 92 ASP A N 1
ATOM 711 C CA . ASP A 1 92 ? 1.060 -10.943 -17.867 1.00 75.81 92 ASP A CA 1
ATOM 712 C C . ASP A 1 92 ? 0.712 -12.439 -17.785 1.00 75.81 92 ASP A C 1
ATOM 714 O O . ASP A 1 92 ? -0.460 -12.804 -17.726 1.00 75.81 92 ASP A O 1
ATOM 718 N N . SER A 1 93 ? 1.721 -13.320 -17.807 1.00 75.12 93 SER A N 1
ATOM 719 C CA . SER A 1 93 ? 1.515 -14.777 -17.928 1.00 75.12 93 SER A CA 1
ATOM 720 C C . SER A 1 93 ? 1.663 -15.545 -16.611 1.00 75.12 93 SER A C 1
ATOM 722 O O . SER A 1 93 ? 1.085 -16.618 -16.467 1.00 75.12 93 SER A O 1
ATOM 724 N N . SER A 1 94 ? 2.459 -15.026 -15.675 1.00 84.75 94 SER A N 1
ATOM 725 C CA . SER A 1 94 ? 2.945 -15.732 -14.480 1.00 84.75 94 SER A CA 1
ATOM 726 C C . SER A 1 94 ? 2.973 -14.814 -13.248 1.00 84.75 94 SER A C 1
ATOM 728 O O . SER A 1 94 ? 3.856 -14.938 -12.398 1.00 84.75 94 SER A O 1
ATOM 730 N N . ARG A 1 95 ? 2.009 -13.888 -13.124 1.00 85.06 95 ARG A N 1
ATOM 731 C CA . ARG A 1 95 ? 1.947 -12.922 -12.011 1.00 85.06 95 ARG A CA 1
ATOM 732 C C . ARG A 1 95 ? 2.046 -13.578 -10.634 1.00 85.06 95 ARG A C 1
ATOM 734 O O . ARG A 1 95 ? 2.898 -13.205 -9.840 1.00 85.06 95 ARG A O 1
ATOM 741 N N . GLU A 1 96 ? 1.194 -14.561 -10.356 1.00 85.31 96 GLU A N 1
ATOM 742 C CA . GLU A 1 96 ? 1.140 -15.218 -9.042 1.00 85.31 96 GLU A CA 1
ATOM 743 C C . GLU A 1 96 ? 2.437 -15.971 -8.717 1.00 85.31 96 GLU A C 1
ATOM 745 O O . GLU A 1 96 ? 2.896 -15.980 -7.573 1.00 85.31 96 GLU A O 1
ATOM 750 N N . GLU A 1 97 ? 3.061 -16.582 -9.728 1.00 89.44 97 GLU A N 1
ATOM 751 C CA . GLU A 1 97 ? 4.355 -17.250 -9.580 1.00 89.44 97 GLU A CA 1
ATOM 752 C C . GLU A 1 97 ? 5.464 -16.246 -9.280 1.00 89.44 97 GLU A C 1
ATOM 754 O O . GLU A 1 97 ? 6.305 -16.523 -8.428 1.00 89.44 97 GLU A O 1
ATOM 759 N N . LEU A 1 98 ? 5.434 -15.078 -9.928 1.00 90.50 98 LEU A N 1
ATOM 760 C CA . LEU A 1 98 ? 6.369 -13.986 -9.688 1.00 90.50 98 LEU A CA 1
ATOM 761 C C . LEU A 1 98 ? 6.214 -13.402 -8.283 1.00 90.50 98 LEU A C 1
ATOM 763 O O . LEU A 1 98 ? 7.209 -13.239 -7.580 1.00 90.50 98 LEU A O 1
ATOM 767 N N . GLU A 1 99 ? 4.984 -13.140 -7.839 1.00 88.81 99 GLU A N 1
ATOM 768 C CA . GLU A 1 99 ? 4.715 -12.653 -6.482 1.00 88.81 99 GLU A CA 1
ATOM 769 C C . GLU A 1 99 ? 5.151 -13.681 -5.429 1.00 88.81 99 GLU A C 1
ATOM 771 O O . GLU A 1 99 ? 5.764 -13.328 -4.422 1.00 88.81 99 GLU A O 1
ATOM 776 N N . ARG A 1 100 ? 4.895 -14.974 -5.665 1.00 92.31 100 ARG A N 1
ATOM 777 C CA . ARG A 1 100 ? 5.363 -16.061 -4.793 1.00 92.31 100 ARG A CA 1
ATOM 778 C C . ARG A 1 100 ? 6.890 -16.162 -4.764 1.00 92.31 100 ARG A C 1
ATOM 780 O O . ARG A 1 100 ? 7.447 -16.264 -3.675 1.00 92.31 100 ARG A O 1
ATOM 787 N N . ALA A 1 101 ? 7.548 -16.123 -5.921 1.00 94.50 101 ALA A N 1
ATOM 788 C CA . ALA A 1 101 ? 9.005 -16.158 -6.030 1.00 94.50 101 ALA A CA 1
ATOM 789 C C . ALA A 1 101 ? 9.645 -14.974 -5.292 1.00 94.50 101 ALA A C 1
ATOM 791 O O . ALA A 1 101 ? 10.564 -15.161 -4.496 1.00 94.50 101 ALA A O 1
ATOM 792 N N . PHE A 1 102 ? 9.094 -13.772 -5.483 1.00 95.69 102 PHE A N 1
ATOM 793 C CA . PHE A 1 102 ? 9.537 -12.576 -4.780 1.00 95.69 102 PHE A CA 1
ATOM 794 C C . PHE A 1 102 ? 9.386 -12.725 -3.264 1.00 95.69 102 PHE A C 1
ATOM 796 O O . PHE A 1 102 ? 10.360 -12.535 -2.539 1.00 95.69 102 PHE A O 1
ATOM 803 N N . ARG A 1 103 ? 8.204 -13.137 -2.778 1.00 96.50 103 ARG A N 1
ATOM 804 C CA . ARG A 1 103 ? 7.975 -13.371 -1.341 1.00 96.50 103 ARG A CA 1
ATOM 805 C C . ARG A 1 103 ? 8.979 -14.357 -0.757 1.00 96.50 103 ARG A C 1
ATOM 807 O O . ARG A 1 103 ? 9.552 -14.070 0.287 1.00 96.50 103 ARG A O 1
ATOM 814 N N . ASN A 1 104 ? 9.218 -15.481 -1.429 1.00 94.25 104 ASN A N 1
ATOM 815 C CA . ASN A 1 104 ? 10.156 -16.504 -0.969 1.00 94.25 104 ASN A CA 1
ATOM 816 C C . ASN A 1 104 ? 11.594 -15.981 -0.884 1.00 94.25 104 ASN A C 1
ATOM 818 O O . ASN A 1 104 ? 12.269 -16.189 0.126 1.00 94.25 104 ASN A O 1
ATOM 822 N N . ASP A 1 105 ? 12.063 -15.295 -1.927 1.00 96.19 105 ASP A N 1
ATOM 823 C CA . ASP A 1 105 ? 13.416 -14.746 -1.972 1.00 96.19 105 ASP A CA 1
ATOM 824 C C . ASP A 1 105 ? 13.617 -13.640 -0.926 1.00 96.19 105 ASP A C 1
ATOM 826 O O . ASP A 1 105 ? 14.606 -13.669 -0.191 1.00 96.19 105 ASP A O 1
ATOM 830 N N . THR A 1 106 ? 12.664 -12.712 -0.791 1.00 94.81 106 THR A N 1
ATOM 831 C CA . THR A 1 106 ? 12.695 -11.661 0.238 1.00 94.81 106 THR A CA 1
ATOM 832 C C . THR A 1 106 ? 12.638 -12.255 1.644 1.00 94.81 106 THR A C 1
ATOM 834 O O . THR A 1 106 ? 13.429 -11.873 2.507 1.00 94.81 106 THR A O 1
ATOM 837 N N . ALA A 1 107 ? 11.754 -13.226 1.883 1.00 93.56 107 ALA A N 1
ATOM 838 C CA . ALA A 1 107 ? 11.625 -13.891 3.175 1.00 93.56 107 ALA A CA 1
ATOM 839 C C . ALA A 1 107 ? 12.912 -14.623 3.569 1.00 93.56 107 ALA A C 1
ATOM 841 O O . ALA A 1 107 ? 13.372 -14.508 4.705 1.00 93.56 107 ALA A O 1
ATOM 842 N N . ARG A 1 108 ? 13.555 -15.304 2.613 1.00 93.88 108 ARG A N 1
ATOM 843 C CA . ARG A 1 108 ? 14.849 -15.966 2.814 1.00 93.88 108 ARG A CA 1
ATOM 844 C C . ARG A 1 108 ? 15.957 -14.971 3.152 1.00 93.88 108 ARG A C 1
ATOM 846 O O . ARG A 1 108 ? 16.737 -15.229 4.068 1.00 93.88 108 ARG A O 1
ATOM 853 N N . ALA A 1 109 ? 16.013 -13.846 2.442 1.00 92.19 109 ALA A N 1
ATOM 854 C CA . ALA A 1 109 ? 17.010 -12.804 2.665 1.00 92.19 109 ALA A CA 1
ATOM 855 C C . ALA A 1 109 ? 16.869 -12.148 4.049 1.00 92.19 109 ALA A C 1
ATOM 857 O O . ALA A 1 109 ? 17.863 -11.948 4.747 1.00 92.19 109 ALA A O 1
ATOM 858 N N . LEU A 1 110 ? 15.631 -11.863 4.465 1.00 92.06 110 LEU A N 1
ATOM 859 C CA . LEU A 1 110 ? 15.316 -11.216 5.744 1.00 92.06 110 LEU A CA 1
ATOM 860 C C . LEU A 1 110 ? 15.163 -12.203 6.913 1.00 92.06 110 LEU A C 1
ATOM 862 O O . LEU A 1 110 ? 15.062 -11.774 8.059 1.00 92.06 110 LEU A O 1
ATOM 866 N N . ARG A 1 111 ? 15.166 -13.515 6.637 1.00 91.12 111 ARG A N 1
ATOM 867 C CA . ARG A 1 111 ? 14.918 -14.603 7.603 1.00 91.12 111 ARG A CA 1
ATOM 868 C C . ARG A 1 111 ? 13.567 -14.475 8.320 1.00 9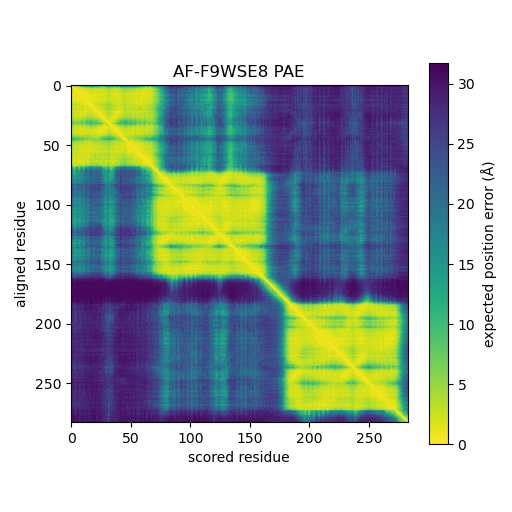1.12 111 ARG A C 1
ATOM 870 O O . ARG A 1 111 ? 13.473 -14.717 9.522 1.00 91.12 111 ARG A O 1
ATOM 877 N N . VAL A 1 112 ? 12.533 -14.111 7.566 1.00 92.00 112 VAL A N 1
ATOM 878 C CA . VAL A 1 112 ? 11.131 -14.021 8.014 1.00 92.00 112 VAL A CA 1
ATOM 879 C C . VAL A 1 112 ? 10.280 -15.091 7.322 1.00 92.00 112 VAL A C 1
ATOM 881 O O . VAL A 1 112 ? 10.761 -15.781 6.422 1.00 92.00 112 VAL A O 1
ATOM 884 N N . ALA A 1 113 ? 9.021 -15.252 7.733 1.00 90.69 113 ALA A N 1
ATOM 885 C CA . ALA A 1 113 ? 8.071 -16.112 7.030 1.00 90.69 113 ALA A CA 1
ATOM 886 C C . ALA A 1 113 ? 7.592 -15.454 5.720 1.00 90.69 113 ALA A C 1
ATOM 888 O O . ALA A 1 113 ? 7.520 -14.228 5.621 1.00 90.69 113 ALA A O 1
ATOM 889 N N . ALA A 1 114 ? 7.252 -16.249 4.703 1.00 90.44 114 ALA A N 1
ATOM 890 C CA . ALA A 1 114 ? 6.824 -15.725 3.401 1.00 90.44 114 ALA A CA 1
ATOM 891 C C . ALA A 1 114 ? 5.513 -14.926 3.493 1.00 90.44 114 ALA A C 1
ATOM 893 O O . ALA A 1 114 ? 5.317 -13.966 2.753 1.00 90.44 114 ALA A O 1
ATOM 894 N N . GLU A 1 115 ? 4.651 -15.284 4.445 1.00 90.06 115 GLU A N 1
ATOM 895 C CA . GLU A 1 115 ? 3.386 -14.619 4.764 1.00 90.06 115 GLU A CA 1
ATOM 896 C C . GLU A 1 115 ? 3.595 -13.210 5.329 1.00 90.06 115 GLU A C 1
ATOM 898 O O . GLU A 1 115 ? 2.704 -12.370 5.240 1.00 90.06 115 GLU A O 1
ATOM 903 N N . GLN A 1 116 ? 4.780 -12.937 5.884 1.00 88.31 116 GLN A N 1
ATOM 904 C CA . GLN A 1 116 ? 5.134 -11.614 6.386 1.00 88.31 116 GLN A CA 1
ATOM 905 C C . GLN A 1 116 ? 5.503 -10.643 5.264 1.00 88.31 116 GLN A C 1
ATOM 907 O O . GLN A 1 116 ? 5.559 -9.443 5.515 1.00 88.31 116 GLN A O 1
ATOM 912 N N . VAL A 1 117 ? 5.755 -11.129 4.045 1.00 91.44 117 VAL A N 1
ATOM 913 C CA . VAL A 1 117 ? 6.085 -10.303 2.881 1.00 91.44 117 VAL A CA 1
ATOM 914 C C . VAL A 1 117 ? 4.845 -10.176 2.002 1.00 91.44 117 VAL A C 1
ATOM 916 O O . VAL A 1 117 ? 4.361 -11.157 1.441 1.00 91.44 117 VAL A O 1
ATOM 919 N N . ALA A 1 118 ? 4.340 -8.960 1.836 1.00 85.25 118 ALA A N 1
ATOM 920 C CA . ALA A 1 118 ? 3.217 -8.671 0.954 1.00 85.25 118 ALA A CA 1
ATOM 921 C C . ALA A 1 118 ? 3.712 -7.929 -0.288 1.00 85.25 118 ALA A C 1
ATOM 923 O O . ALA A 1 118 ? 4.348 -6.885 -0.165 1.00 85.25 118 ALA A O 1
ATOM 924 N N . VAL A 1 119 ? 3.401 -8.445 -1.479 1.00 80.31 119 VAL A N 1
ATOM 925 C CA . VAL A 1 119 ? 3.584 -7.697 -2.730 1.00 80.31 119 VAL A CA 1
ATOM 926 C C . VAL A 1 119 ? 2.373 -6.793 -2.916 1.00 80.31 119 VAL A C 1
ATOM 928 O O . VAL A 1 119 ? 1.240 -7.263 -2.946 1.00 80.31 119 VAL A O 1
ATOM 931 N N . VAL A 1 120 ? 2.623 -5.492 -3.009 1.00 75.25 120 VAL A N 1
ATOM 932 C CA . VAL A 1 120 ? 1.600 -4.448 -3.136 1.00 75.25 120 VAL A CA 1
ATOM 933 C C . VAL A 1 120 ? 1.440 -4.025 -4.595 1.00 75.25 120 VAL A C 1
ATOM 935 O O . VAL A 1 120 ? 0.333 -3.729 -5.037 1.00 75.25 120 VAL A O 1
ATOM 938 N N . SER A 1 121 ? 2.531 -4.014 -5.366 1.00 69.06 121 SER A N 1
ATOM 939 C CA . SER A 1 121 ? 2.501 -3.609 -6.771 1.00 69.06 121 SER A CA 1
ATOM 940 C C . SER A 1 121 ? 3.586 -4.290 -7.606 1.00 69.06 121 SER A C 1
ATOM 942 O O . SER A 1 121 ? 4.652 -4.651 -7.109 1.00 69.06 121 SER A O 1
ATOM 944 N N . LEU A 1 122 ? 3.302 -4.449 -8.901 1.00 66.06 122 LEU A N 1
ATOM 945 C CA . LEU A 1 122 ? 4.244 -4.902 -9.922 1.00 66.06 122 LEU A CA 1
ATOM 946 C C . LEU A 1 122 ? 4.192 -3.921 -11.093 1.00 66.06 122 LEU A C 1
ATOM 948 O O . LEU A 1 122 ? 3.114 -3.682 -11.641 1.00 66.06 122 LEU A O 1
ATOM 952 N N . ARG A 1 123 ? 5.340 -3.362 -11.482 1.00 66.62 123 ARG A N 1
ATOM 953 C CA . ARG A 1 123 ? 5.476 -2.482 -12.657 1.00 66.62 123 ARG A CA 1
ATOM 954 C C . ARG A 1 123 ? 6.504 -3.054 -13.628 1.00 66.62 123 ARG A C 1
ATOM 956 O O . ARG A 1 123 ? 7.479 -3.663 -13.194 1.00 66.62 123 ARG A O 1
ATOM 963 N N . VAL A 1 124 ? 6.253 -2.892 -14.926 1.00 64.69 124 VAL A N 1
ATOM 964 C CA . VAL A 1 124 ? 6.984 -3.543 -16.028 1.00 64.69 124 VAL A CA 1
ATOM 965 C C . VAL A 1 124 ? 7.640 -2.511 -16.949 1.00 64.69 124 VAL A C 1
ATOM 967 O O . VAL A 1 124 ? 7.229 -1.360 -16.982 1.00 64.69 124 VAL A O 1
ATOM 970 N N . GLY A 1 125 ? 8.665 -2.937 -17.683 1.00 66.69 125 GLY A N 1
ATOM 971 C CA . GLY A 1 125 ? 9.781 -2.112 -18.152 1.00 66.69 125 GLY A CA 1
ATOM 972 C C . GLY A 1 125 ? 11.021 -2.896 -17.734 1.00 66.69 125 GLY A C 1
ATOM 973 O O . GLY A 1 125 ? 11.148 -4.048 -18.150 1.00 66.69 125 GLY A O 1
ATOM 974 N N . SER A 1 126 ? 11.767 -2.373 -16.762 1.00 70.69 126 SER A N 1
ATOM 975 C CA . SER A 1 126 ? 12.382 -3.208 -15.716 1.00 70.69 126 SER A CA 1
ATOM 976 C C . SER A 1 126 ? 11.316 -3.600 -14.680 1.00 70.69 126 SER A C 1
ATOM 978 O O . SER A 1 126 ? 10.331 -2.879 -14.493 1.00 70.69 126 SER A O 1
ATOM 980 N N . LEU A 1 127 ? 11.456 -4.750 -14.018 1.00 78.25 127 LEU A N 1
ATOM 981 C CA . LEU A 1 127 ? 10.477 -5.184 -13.021 1.00 78.25 127 LEU A CA 1
ATOM 982 C C . LEU A 1 127 ? 10.688 -4.419 -11.718 1.00 78.25 127 LEU A C 1
ATOM 984 O O . LEU A 1 127 ? 11.722 -4.563 -11.077 1.00 78.25 127 LEU A O 1
ATOM 988 N N . HIS A 1 128 ? 9.678 -3.672 -11.291 1.00 78.12 128 HIS A N 1
ATOM 989 C CA . HIS A 1 128 ? 9.661 -3.019 -9.988 1.00 78.12 128 HIS A CA 1
ATOM 990 C C . HIS A 1 128 ? 8.598 -3.678 -9.124 1.00 78.12 128 HIS A C 1
ATOM 992 O O . HIS A 1 128 ? 7.416 -3.668 -9.473 1.00 78.12 128 HIS A O 1
ATOM 998 N N . VAL A 1 129 ? 9.020 -4.240 -7.998 1.00 83.88 129 VAL A N 1
ATOM 999 C CA . VAL A 1 129 ? 8.134 -4.880 -7.029 1.00 83.88 129 VAL A CA 1
ATOM 1000 C C . VAL A 1 129 ? 7.998 -3.961 -5.826 1.00 83.88 129 VAL A C 1
ATOM 1002 O O . VAL A 1 129 ? 8.975 -3.746 -5.108 1.00 83.88 129 VAL A O 1
ATOM 1005 N N . GLY A 1 130 ? 6.804 -3.409 -5.619 1.00 76.12 130 GLY A N 1
ATOM 1006 C CA . GLY A 1 130 ? 6.441 -2.719 -4.385 1.00 76.12 130 GLY A CA 1
ATOM 1007 C C . GLY A 1 130 ? 6.011 -3.743 -3.342 1.00 76.12 130 GLY A C 1
ATOM 1008 O O . GLY A 1 130 ? 5.176 -4.601 -3.633 1.00 76.12 130 GLY A O 1
ATOM 1009 N N . TYR A 1 131 ? 6.572 -3.683 -2.139 1.00 84.00 131 TYR A N 1
ATOM 1010 C CA . TYR A 1 131 ? 6.328 -4.665 -1.089 1.00 84.00 131 TYR A CA 1
ATOM 1011 C C . TYR A 1 131 ? 6.309 -4.046 0.307 1.00 84.00 131 TYR A C 1
ATOM 1013 O O . TYR A 1 131 ? 6.857 -2.972 0.549 1.00 84.00 131 TYR A O 1
ATOM 1021 N N . ARG A 1 132 ? 5.679 -4.757 1.241 1.00 86.69 132 ARG A N 1
ATOM 1022 C CA . ARG A 1 132 ? 5.714 -4.469 2.676 1.00 86.69 132 ARG A CA 1
ATOM 1023 C C . ARG A 1 132 ? 6.143 -5.707 3.440 1.00 86.69 132 ARG A C 1
ATOM 1025 O O . ARG A 1 132 ? 5.884 -6.830 3.003 1.00 86.69 132 ARG A O 1
ATOM 1032 N N . VAL A 1 133 ? 6.776 -5.495 4.587 1.00 87.44 133 VAL A N 1
ATOM 1033 C CA . VAL A 1 133 ? 7.131 -6.565 5.516 1.00 87.44 133 VAL A CA 1
ATOM 1034 C C . VAL A 1 133 ? 6.461 -6.294 6.858 1.00 87.44 133 VAL A C 1
ATOM 1036 O O . VAL A 1 133 ? 6.651 -5.233 7.455 1.00 87.44 133 VAL A O 1
ATOM 1039 N N . THR A 1 134 ? 5.665 -7.248 7.329 1.00 86.38 134 THR A N 1
ATOM 1040 C CA . THR A 1 134 ? 4.975 -7.189 8.624 1.00 86.38 134 THR A CA 1
ATOM 1041 C C . THR A 1 134 ? 5.731 -7.980 9.683 1.00 86.38 134 THR A C 1
ATOM 1043 O O . THR A 1 134 ? 6.458 -8.929 9.383 1.00 86.38 134 THR A O 1
ATOM 1046 N N . ALA A 1 135 ? 5.575 -7.587 10.949 1.00 77.06 135 ALA A N 1
ATOM 1047 C CA . ALA A 1 135 ? 6.203 -8.251 12.092 1.00 77.06 135 ALA A CA 1
ATOM 1048 C C . ALA A 1 135 ? 7.735 -8.410 11.944 1.00 77.06 135 ALA A C 1
ATOM 1050 O O . ALA A 1 135 ? 8.327 -9.365 12.448 1.00 77.06 135 ALA A O 1
ATOM 1051 N N . CYS A 1 136 ? 8.383 -7.480 11.233 1.00 76.06 136 CYS A N 1
ATOM 1052 C CA . CYS A 1 136 ? 9.832 -7.454 11.073 1.00 76.06 136 CYS A CA 1
ATOM 1053 C C . CYS A 1 136 ? 10.458 -6.523 12.116 1.00 76.06 136 CYS A C 1
ATOM 1055 O O . CYS A 1 136 ? 10.008 -5.394 12.319 1.00 76.06 136 CYS A O 1
ATOM 1057 N N . THR A 1 137 ? 11.512 -6.992 12.782 1.00 80.62 137 THR A N 1
ATOM 1058 C CA . THR A 1 137 ? 12.258 -6.191 13.764 1.00 80.62 137 THR A CA 1
ATOM 1059 C C . THR A 1 137 ? 13.184 -5.170 13.106 1.00 80.62 137 THR A C 1
ATOM 1061 O O . THR A 1 137 ? 13.571 -4.202 13.755 1.00 80.62 137 THR A O 1
ATOM 1064 N N . LEU A 1 138 ? 13.506 -5.359 11.824 1.00 82.06 138 LEU A N 1
ATOM 1065 C CA . LEU A 1 138 ? 14.402 -4.499 11.060 1.00 82.06 138 LEU A CA 1
ATOM 1066 C C . LEU A 1 138 ? 13.737 -3.167 10.695 1.00 82.06 138 LEU A C 1
ATOM 1068 O O . LEU A 1 138 ? 12.522 -3.065 10.501 1.00 82.06 138 LEU A O 1
ATOM 1072 N N . SER A 1 139 ? 14.539 -2.115 10.615 1.00 79.12 139 SER A N 1
ATOM 1073 C CA . SER A 1 139 ? 14.148 -0.844 10.013 1.00 79.12 139 SER A CA 1
ATOM 1074 C C . SER A 1 139 ? 14.047 -0.959 8.492 1.00 79.12 139 SER A C 1
ATOM 1076 O O . SER A 1 139 ? 14.644 -1.836 7.870 1.00 79.12 139 SER A O 1
ATOM 1078 N N . ASP A 1 140 ? 13.319 -0.034 7.880 1.00 76.69 140 ASP A N 1
ATOM 1079 C CA . ASP A 1 140 ? 13.151 0.036 6.428 1.00 76.69 140 ASP A CA 1
ATOM 1080 C C . ASP A 1 140 ? 14.510 0.161 5.711 1.00 76.69 140 ASP A C 1
ATOM 1082 O O . ASP A 1 140 ? 14.753 -0.507 4.706 1.00 76.69 140 ASP A O 1
ATOM 1086 N N . ALA A 1 141 ? 15.447 0.923 6.287 1.00 70.94 141 ALA A N 1
ATOM 1087 C CA . ALA A 1 141 ? 16.811 1.057 5.779 1.00 70.94 141 ALA A CA 1
ATOM 1088 C C . ALA A 1 141 ? 17.606 -0.260 5.849 1.00 70.94 141 ALA A C 1
ATOM 1090 O O . ALA A 1 141 ? 18.288 -0.620 4.890 1.00 70.94 141 ALA A O 1
ATOM 1091 N N . GLU A 1 142 ? 17.499 -1.005 6.953 1.00 76.44 142 GLU A N 1
ATOM 1092 C CA . GLU A 1 142 ? 18.161 -2.309 7.104 1.00 76.44 142 GLU A CA 1
ATOM 1093 C C . GLU A 1 142 ? 17.581 -3.353 6.145 1.00 76.44 142 GLU A C 1
ATOM 1095 O O . GLU A 1 142 ? 18.336 -4.135 5.564 1.00 76.44 142 GLU A O 1
ATOM 1100 N N . ILE A 1 143 ? 16.259 -3.338 5.932 1.00 83.81 143 ILE A N 1
ATOM 1101 C CA . ILE A 1 143 ? 15.592 -4.185 4.937 1.00 83.81 143 ILE A CA 1
ATOM 1102 C C . ILE A 1 143 ? 16.163 -3.890 3.548 1.00 83.81 143 ILE A C 1
ATOM 1104 O O . ILE A 1 143 ? 16.634 -4.804 2.871 1.00 83.81 143 ILE A O 1
ATOM 1108 N N . VAL A 1 144 ? 16.189 -2.618 3.138 1.00 77.81 144 VAL A N 1
ATOM 1109 C CA . VAL A 1 144 ? 16.735 -2.212 1.834 1.00 77.81 144 VAL A CA 1
ATOM 1110 C C . VAL A 1 144 ? 18.201 -2.629 1.695 1.00 77.81 144 VAL A C 1
ATOM 1112 O O . VAL A 1 144 ? 18.585 -3.173 0.659 1.00 77.81 144 VAL A O 1
ATOM 1115 N N . GLN A 1 145 ? 19.015 -2.442 2.735 1.00 72.31 145 GLN A N 1
ATOM 1116 C CA . GLN A 1 145 ? 20.438 -2.777 2.707 1.00 72.31 145 GLN A CA 1
ATOM 1117 C C . GLN A 1 145 ? 20.695 -4.288 2.601 1.00 72.31 145 GLN A C 1
ATOM 1119 O O . GLN A 1 145 ? 21.566 -4.707 1.838 1.00 72.31 145 GLN A O 1
ATOM 1124 N N . LEU A 1 146 ? 19.939 -5.119 3.324 1.00 81.62 146 LEU A N 1
ATOM 1125 C CA . LEU A 1 146 ? 20.056 -6.579 3.233 1.00 81.62 146 LEU A CA 1
ATOM 1126 C C . LEU A 1 146 ? 19.595 -7.102 1.875 1.00 81.62 146 LEU A C 1
ATOM 1128 O O . LEU A 1 146 ? 20.218 -7.997 1.305 1.00 81.62 146 LEU A O 1
ATOM 1132 N N . LEU A 1 147 ? 18.521 -6.528 1.334 1.00 87.25 147 LEU A N 1
ATOM 1133 C CA . LEU A 1 147 ? 18.007 -6.930 0.032 1.00 87.25 147 LEU A CA 1
ATOM 1134 C C . LEU A 1 147 ? 18.881 -6.432 -1.115 1.00 87.25 147 LEU A C 1
ATOM 1136 O O . LEU A 1 147 ? 18.892 -7.083 -2.155 1.00 87.25 147 LEU A O 1
ATOM 1140 N N . ALA A 1 148 ? 19.646 -5.347 -0.933 1.00 79.25 148 ALA A N 1
ATOM 1141 C CA . ALA A 1 148 ? 20.565 -4.811 -1.936 1.00 79.25 148 ALA A CA 1
ATOM 1142 C C . ALA A 1 148 ? 21.527 -5.874 -2.482 1.00 79.25 148 ALA A C 1
ATOM 1144 O O . ALA A 1 148 ? 21.703 -5.957 -3.696 1.00 79.25 148 ALA A O 1
ATOM 1145 N N . VAL A 1 149 ? 22.074 -6.706 -1.591 1.00 82.94 149 VAL A N 1
ATOM 1146 C CA . VAL A 1 149 ? 23.065 -7.751 -1.898 1.00 82.94 149 VAL A CA 1
ATOM 1147 C C . VAL A 1 149 ? 22.455 -9.123 -2.196 1.00 82.94 149 VAL A C 1
ATOM 1149 O O . VAL A 1 149 ? 23.194 -10.066 -2.457 1.00 82.94 149 VAL A O 1
ATOM 1152 N N . HIS A 1 150 ? 21.129 -9.268 -2.119 1.00 88.38 150 HIS A N 1
ATOM 1153 C CA . HIS A 1 150 ? 20.464 -10.539 -2.393 1.00 88.38 150 HIS A CA 1
ATOM 1154 C C . HIS A 1 150 ? 20.211 -10.716 -3.895 1.00 88.38 150 HIS A C 1
ATOM 1156 O O . HIS A 1 150 ? 19.721 -9.800 -4.562 1.00 88.38 150 HIS A O 1
ATOM 1162 N N . ASP A 1 151 ? 20.483 -11.922 -4.398 1.00 87.81 151 ASP A N 1
ATOM 1163 C CA . ASP A 1 151 ? 20.463 -12.223 -5.833 1.00 87.81 151 ASP A CA 1
ATOM 1164 C C . ASP A 1 151 ? 19.084 -12.595 -6.380 1.00 87.81 151 ASP A C 1
ATOM 1166 O O . ASP A 1 151 ? 18.904 -12.547 -7.585 1.00 87.81 151 ASP A O 1
ATOM 1170 N N . TYR A 1 152 ? 18.104 -12.934 -5.533 1.00 93.44 152 TYR A N 1
ATOM 1171 C CA . TYR A 1 152 ? 16.727 -13.288 -5.939 1.00 93.44 152 TYR A CA 1
ATOM 1172 C C . TYR A 1 152 ? 16.628 -14.404 -7.012 1.00 93.44 152 TYR A C 1
ATOM 1174 O O . TYR A 1 152 ? 16.099 -14.197 -8.111 1.00 93.44 152 TYR A O 1
ATOM 1182 N N . PRO A 1 153 ? 17.149 -15.609 -6.719 1.00 91.38 153 PRO A N 1
ATOM 1183 C CA . PRO A 1 153 ? 17.240 -16.691 -7.697 1.00 91.38 153 PRO A CA 1
ATOM 1184 C C . PRO A 1 153 ? 15.884 -17.192 -8.221 1.00 91.38 153 PRO A C 1
ATOM 1186 O O . PRO A 1 153 ? 15.809 -17.587 -9.385 1.00 91.38 153 PRO A O 1
ATOM 1189 N N . GLU A 1 154 ? 14.816 -17.190 -7.414 1.00 93.00 154 GLU A N 1
ATOM 1190 C CA . GLU A 1 154 ? 13.491 -17.640 -7.866 1.00 93.00 154 GLU A CA 1
ATOM 1191 C C . GLU A 1 154 ? 12.846 -16.612 -8.802 1.00 93.00 154 GLU A C 1
ATOM 1193 O O . GLU A 1 154 ? 12.234 -16.994 -9.799 1.00 93.00 154 GLU A O 1
ATOM 1198 N N . VAL A 1 155 ? 13.018 -15.314 -8.526 1.00 92.25 155 VAL A N 1
ATOM 1199 C CA . VAL A 1 155 ? 12.518 -14.241 -9.404 1.00 92.25 155 VAL A CA 1
ATOM 1200 C C . VAL A 1 155 ? 13.220 -14.284 -10.762 1.00 92.25 155 VAL A C 1
ATOM 1202 O O . VAL A 1 155 ? 12.557 -14.284 -11.801 1.00 92.25 155 VAL A O 1
ATOM 1205 N N . TRP A 1 156 ? 14.553 -14.392 -10.781 1.00 91.69 156 TRP A N 1
ATOM 1206 C CA . TRP A 1 156 ? 15.306 -14.475 -12.037 1.00 91.69 156 TRP A CA 1
ATOM 1207 C C . TRP A 1 156 ? 15.045 -15.756 -12.827 1.00 91.69 156 TRP A C 1
ATOM 1209 O O . TRP A 1 156 ? 15.140 -15.729 -14.052 1.00 91.69 156 TRP A O 1
ATOM 1219 N N . ALA A 1 157 ? 14.663 -16.859 -12.177 1.00 92.38 157 ALA A N 1
ATOM 1220 C CA . ALA A 1 157 ? 14.295 -18.090 -12.878 1.00 92.38 157 ALA A CA 1
ATOM 1221 C C . ALA A 1 157 ? 13.064 -17.919 -13.791 1.00 92.38 157 ALA A C 1
ATOM 1223 O O . ALA A 1 157 ? 12.902 -18.670 -14.755 1.00 92.38 157 ALA A O 1
ATOM 1224 N N . LEU A 1 158 ? 12.208 -16.928 -13.513 1.00 89.56 158 LEU A N 1
ATOM 1225 C CA . LEU A 1 158 ? 11.034 -16.609 -14.329 1.00 89.56 158 LEU A CA 1
ATOM 1226 C C . LEU A 1 158 ? 11.354 -15.677 -15.506 1.00 89.56 158 LEU A C 1
ATOM 1228 O O . LEU A 1 158 ? 10.559 -15.581 -16.445 1.00 89.56 158 LEU A O 1
ATOM 1232 N N . TYR A 1 159 ? 12.504 -15.001 -15.478 1.00 87.94 159 TYR A N 1
ATOM 1233 C CA . TYR A 1 159 ? 12.877 -14.024 -16.491 1.00 87.94 159 TYR A CA 1
ATOM 1234 C C . TYR A 1 159 ? 13.128 -14.683 -17.852 1.00 87.94 159 TYR A C 1
ATOM 1236 O O . TYR A 1 159 ? 13.915 -15.622 -17.989 1.00 87.94 159 TYR A O 1
ATOM 1244 N N . LYS A 1 160 ? 12.469 -14.157 -18.890 1.00 78.62 160 LYS A N 1
ATOM 1245 C CA . LYS A 1 160 ? 12.624 -14.605 -20.280 1.00 78.62 160 LYS A CA 1
ATOM 1246 C C . LYS A 1 160 ? 13.017 -13.412 -21.151 1.00 78.62 160 LYS A C 1
ATOM 1248 O O . LYS A 1 160 ? 12.138 -12.607 -21.470 1.00 78.62 160 LYS A O 1
ATOM 1253 N N . PRO A 1 161 ? 14.291 -13.291 -21.563 1.00 70.00 161 PRO A N 1
ATOM 1254 C CA . PRO A 1 161 ? 14.706 -12.195 -22.423 1.00 70.00 161 PRO A CA 1
ATOM 1255 C C . PRO A 1 161 ? 13.971 -12.266 -23.777 1.00 70.00 161 PRO A C 1
ATOM 1257 O O . PRO A 1 161 ? 13.761 -13.365 -24.306 1.00 70.00 161 PRO A O 1
ATOM 1260 N N . PRO A 1 162 ? 13.583 -11.122 -24.368 1.00 62.00 162 PRO A N 1
ATOM 1261 C CA . PRO A 1 162 ? 12.987 -11.072 -25.689 1.00 62.00 162 PRO A CA 1
ATOM 1262 C C . PRO A 1 162 ? 13.942 -11.700 -26.702 1.00 62.00 162 PRO A C 1
ATOM 1264 O O . PRO A 1 162 ? 15.092 -11.278 -26.839 1.00 62.00 162 PRO A O 1
ATOM 1267 N N . THR A 1 163 ? 13.485 -12.710 -27.443 1.00 53.78 163 THR A N 1
ATOM 1268 C CA . THR A 1 163 ? 14.234 -13.203 -28.600 1.00 53.78 163 THR A CA 1
ATOM 1269 C C . THR A 1 163 ? 14.368 -12.047 -29.579 1.00 53.78 163 THR A C 1
ATOM 1271 O O . THR A 1 163 ? 13.365 -11.603 -30.136 1.00 53.78 163 THR A O 1
ATOM 1274 N N . ARG A 1 164 ? 15.588 -11.535 -29.763 1.00 51.19 164 ARG A N 1
ATOM 1275 C CA . ARG A 1 164 ? 15.892 -10.476 -30.729 1.00 51.19 164 ARG A CA 1
ATOM 1276 C C . ARG A 1 164 ? 15.546 -10.997 -32.125 1.00 51.19 164 ARG A C 1
ATOM 1278 O O . ARG A 1 164 ? 16.343 -11.700 -32.740 1.00 51.19 164 ARG A O 1
ATOM 1285 N N . SER A 1 165 ? 14.341 -10.704 -32.602 1.00 39.91 165 SER A N 1
ATOM 1286 C CA . SER A 1 165 ? 13.956 -10.942 -33.986 1.00 39.91 165 SER A CA 1
ATOM 1287 C C . SER A 1 165 ? 14.854 -10.083 -34.870 1.00 39.91 165 SER A C 1
ATOM 1289 O O . SER A 1 165 ? 14.995 -8.876 -34.682 1.00 39.91 165 SER A O 1
ATOM 1291 N N . THR A 1 166 ? 15.537 -10.747 -35.788 1.00 45.62 166 THR A N 1
ATOM 1292 C CA . THR A 1 166 ? 16.481 -10.199 -36.754 1.00 45.62 166 THR A CA 1
ATOM 1293 C C . THR A 1 166 ? 15.779 -9.359 -37.822 1.00 45.62 166 THR A C 1
ATOM 1295 O O . THR A 1 166 ? 15.679 -9.802 -38.953 1.00 45.62 166 THR A O 1
ATOM 1298 N N . GLU A 1 167 ? 15.332 -8.148 -37.501 1.00 43.81 167 GLU A N 1
ATOM 1299 C CA . GLU A 1 167 ? 14.896 -7.121 -38.465 1.00 43.81 167 GLU A CA 1
ATOM 1300 C C . GLU A 1 167 ? 15.147 -5.752 -37.796 1.00 43.81 167 GLU A C 1
ATOM 1302 O O . GLU A 1 167 ? 14.670 -5.519 -36.697 1.00 43.81 167 GLU A O 1
ATOM 1307 N N . ALA A 1 168 ? 15.931 -4.793 -38.282 1.00 37.31 168 ALA A N 1
ATOM 1308 C CA . ALA A 1 168 ? 16.561 -4.594 -39.567 1.00 37.31 168 ALA A CA 1
ATOM 1309 C C . ALA A 1 168 ? 17.893 -3.846 -39.373 1.00 37.31 168 ALA A C 1
ATOM 1311 O O . ALA A 1 168 ? 17.993 -2.846 -38.662 1.00 37.31 168 ALA A O 1
ATOM 1312 N N . ARG A 1 169 ? 18.920 -4.324 -40.075 1.00 47.75 169 ARG A N 1
ATOM 1313 C CA . ARG A 1 169 ? 20.081 -3.532 -40.472 1.00 47.75 169 ARG A CA 1
ATOM 1314 C C . ARG A 1 169 ? 19.584 -2.473 -41.456 1.00 47.75 169 ARG A C 1
ATOM 1316 O O . ARG A 1 169 ? 19.119 -2.830 -42.532 1.00 47.75 169 ARG A O 1
ATOM 1323 N N . SER A 1 170 ? 19.730 -1.195 -41.129 1.00 38.38 170 SER A N 1
ATOM 1324 C CA . SER A 1 170 ? 19.810 -0.155 -42.153 1.00 38.38 170 SER A CA 1
ATOM 1325 C C . SER A 1 170 ? 20.893 0.843 -41.770 1.00 38.38 170 SER A C 1
ATOM 1327 O O . SER A 1 170 ? 20.685 1.768 -40.991 1.00 38.38 170 SER A O 1
ATOM 1329 N N . GLU A 1 171 ? 22.072 0.612 -42.338 1.00 44.31 171 GLU A N 1
ATOM 1330 C CA . GLU A 1 171 ? 23.143 1.592 -42.479 1.00 44.31 171 GLU A CA 1
ATOM 1331 C C . GLU A 1 171 ? 22.604 2.854 -43.159 1.00 44.31 171 GLU A C 1
ATOM 1333 O O . GLU A 1 171 ? 22.124 2.768 -44.288 1.00 44.31 171 GLU A O 1
ATOM 1338 N N . ARG A 1 172 ? 22.757 4.023 -42.526 1.00 39.41 172 ARG A N 1
ATOM 1339 C CA . ARG A 1 172 ? 23.099 5.268 -43.231 1.00 39.41 172 ARG A CA 1
ATOM 1340 C C . ARG A 1 172 ? 24.035 6.108 -42.371 1.00 39.41 172 ARG A C 1
ATOM 1342 O O . ARG A 1 172 ? 23.653 6.687 -41.363 1.00 39.41 172 ARG A O 1
ATOM 1349 N N . THR A 1 173 ? 25.281 6.141 -42.816 1.00 42.84 173 THR A N 1
ATOM 1350 C CA . THR A 1 173 ? 26.326 7.092 -42.454 1.00 42.84 173 THR A CA 1
ATOM 1351 C C . THR A 1 173 ? 25.971 8.491 -42.956 1.00 42.84 173 THR A C 1
ATOM 1353 O O . THR A 1 173 ? 25.892 8.664 -44.169 1.00 42.84 173 THR A O 1
ATOM 1356 N N . VAL A 1 174 ? 25.868 9.482 -42.069 1.00 39.91 174 VAL A N 1
ATOM 1357 C CA . VAL A 1 174 ? 26.420 10.831 -42.294 1.00 39.91 174 VAL A CA 1
ATOM 1358 C C . VAL A 1 174 ? 26.890 11.372 -40.944 1.00 39.91 174 VAL A C 1
ATOM 1360 O O . VAL A 1 174 ? 26.153 11.361 -39.963 1.00 39.91 174 VAL A O 1
ATOM 1363 N N . SER A 1 175 ? 28.153 11.783 -40.912 1.00 49.06 175 SER A N 1
ATOM 1364 C CA . SER A 1 175 ? 28.828 12.409 -39.783 1.00 49.06 175 SER A CA 1
ATOM 1365 C C . SER A 1 175 ? 28.249 13.790 -39.475 1.00 49.06 175 SER A C 1
ATOM 1367 O O . SER A 1 175 ? 28.296 14.674 -40.325 1.00 49.06 175 SER A O 1
ATOM 1369 N N . GLU A 1 176 ? 27.838 13.997 -38.229 1.00 36.66 176 GLU A N 1
ATOM 1370 C CA . GLU A 1 176 ? 27.729 15.312 -37.591 1.00 36.66 176 GLU A CA 1
ATOM 1371 C C . GLU A 1 176 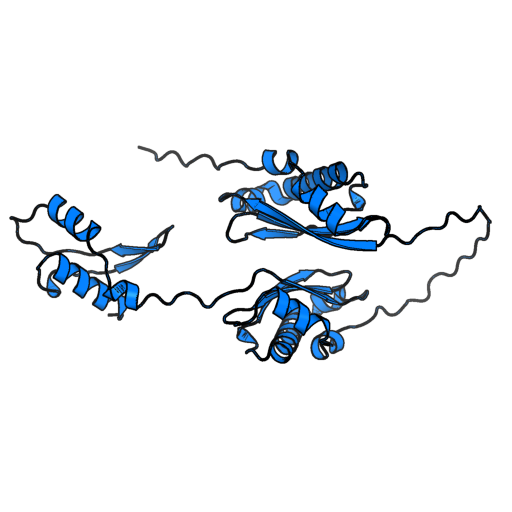? 28.541 15.301 -36.283 1.00 36.66 176 GLU A C 1
ATOM 1373 O O . GLU A 1 176 ? 28.805 14.223 -35.732 1.00 36.66 176 GLU A O 1
ATOM 1378 N N . PRO A 1 177 ? 29.057 16.462 -35.833 1.00 38.03 177 PRO A N 1
ATOM 1379 C CA . PRO A 1 177 ? 30.030 16.529 -34.750 1.00 38.03 177 PRO A CA 1
ATOM 1380 C C . PRO A 1 177 ? 29.457 15.907 -33.478 1.00 38.03 177 PRO A C 1
ATOM 1382 O O . PRO A 1 177 ? 28.313 16.152 -33.110 1.00 38.03 177 PRO A O 1
ATOM 1385 N N . ARG A 1 178 ? 30.278 15.082 -32.817 1.00 42.31 178 ARG A N 1
ATOM 1386 C CA . ARG A 1 178 ? 29.948 14.375 -31.577 1.00 42.31 178 ARG A CA 1
ATOM 1387 C C . ARG A 1 178 ? 29.548 15.363 -30.478 1.00 42.31 178 ARG A C 1
ATOM 1389 O O . ARG A 1 178 ? 30.383 15.776 -29.676 1.00 42.31 178 ARG A O 1
ATOM 1396 N N . SER A 1 179 ? 28.258 15.663 -30.394 1.00 40.34 179 SER A N 1
ATOM 1397 C CA . SER A 1 179 ? 27.604 15.915 -29.119 1.00 40.34 179 SER A CA 1
ATOM 1398 C C . SER A 1 179 ? 27.865 14.679 -28.270 1.00 40.34 179 SER A C 1
ATOM 1400 O O . SER A 1 179 ? 27.494 13.567 -28.649 1.00 40.34 179 SER A O 1
ATOM 1402 N N . VAL A 1 180 ? 28.582 14.844 -27.162 1.00 38.97 180 VAL A N 1
ATOM 1403 C CA . VAL A 1 180 ? 28.678 13.798 -26.147 1.00 38.97 180 VAL A CA 1
ATOM 1404 C C . VAL A 1 180 ? 27.259 13.632 -25.612 1.00 38.97 180 VAL A C 1
ATOM 1406 O O . VAL A 1 180 ? 26.827 14.398 -24.757 1.00 38.97 180 VAL A O 1
ATOM 1409 N N . VAL A 1 181 ? 26.501 12.697 -26.186 1.00 45.41 181 VAL A N 1
ATOM 1410 C CA . VAL A 1 181 ? 25.244 12.216 -25.617 1.00 45.41 181 VAL A CA 1
ATOM 1411 C C . VAL A 1 181 ? 25.621 11.519 -24.321 1.00 45.41 181 VAL A C 1
ATOM 1413 O O . VAL A 1 181 ? 25.969 10.341 -24.295 1.00 45.41 181 VAL A O 1
ATOM 1416 N N . VAL A 1 182 ? 25.681 12.300 -23.247 1.00 49.47 182 VAL A N 1
ATOM 1417 C CA . VAL A 1 182 ? 25.738 11.752 -21.901 1.00 49.47 182 VAL A CA 1
ATOM 1418 C C . VAL A 1 182 ? 24.414 11.017 -21.748 1.00 49.47 182 VAL A C 1
ATOM 1420 O O . VAL A 1 182 ? 23.370 11.657 -21.815 1.00 49.47 182 VAL A O 1
ATOM 1423 N N . ALA A 1 183 ? 24.455 9.687 -21.686 1.00 66.69 183 ALA A N 1
ATOM 142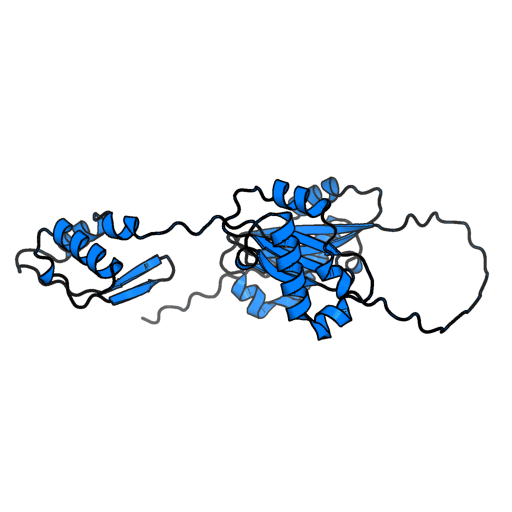4 C CA . ALA A 1 183 ? 23.247 8.883 -21.572 1.00 66.69 183 ALA A CA 1
ATOM 1425 C C . ALA A 1 183 ? 22.449 9.363 -20.354 1.00 66.69 183 ALA A C 1
ATOM 1427 O O . ALA A 1 183 ? 23.019 9.489 -19.267 1.00 66.69 183 ALA A O 1
ATOM 1428 N N . ASP A 1 184 ? 21.169 9.672 -20.551 1.00 69.19 184 ASP A N 1
ATOM 1429 C CA . ASP A 1 184 ? 20.285 10.015 -19.444 1.00 69.19 184 ASP A CA 1
ATOM 1430 C C . ASP A 1 184 ? 20.218 8.842 -18.463 1.00 69.19 184 ASP A C 1
ATOM 1432 O O . ASP A 1 184 ? 20.256 7.673 -18.856 1.00 69.19 184 ASP A O 1
ATOM 1436 N N . VAL A 1 185 ? 20.121 9.164 -17.179 1.00 72.19 185 VAL A N 1
ATOM 1437 C CA . VAL A 1 185 ? 19.872 8.192 -16.115 1.00 72.19 185 VAL A CA 1
ATOM 1438 C C . VAL A 1 185 ? 18.408 8.266 -15.711 1.00 72.19 185 VAL A C 1
ATOM 1440 O O . VAL A 1 185 ? 17.771 9.313 -15.837 1.00 72.19 185 VAL A O 1
ATOM 1443 N N . VAL A 1 186 ? 17.873 7.139 -15.256 1.00 73.50 186 VAL A N 1
ATOM 1444 C CA . VAL A 1 186 ? 16.513 7.046 -14.727 1.00 73.50 186 VAL A CA 1
ATOM 1445 C C . VAL A 1 186 ? 16.602 6.802 -13.229 1.00 73.50 186 VAL A C 1
ATOM 1447 O O . VAL A 1 186 ? 17.329 5.910 -12.792 1.00 73.50 186 VAL A O 1
ATOM 1450 N N . THR A 1 187 ? 15.890 7.606 -12.450 1.00 63.16 187 THR A N 1
ATOM 1451 C CA . THR A 1 187 ? 15.837 7.512 -10.988 1.00 63.16 187 THR A CA 1
ATOM 1452 C C . THR A 1 187 ? 14.391 7.455 -10.518 1.00 63.16 187 THR A C 1
ATOM 1454 O O . THR A 1 187 ? 13.501 8.060 -11.120 1.00 63.16 187 THR A O 1
ATOM 1457 N N . GLN A 1 188 ? 14.153 6.697 -9.449 1.00 68.88 188 GLN A N 1
ATOM 1458 C CA . GLN A 1 188 ? 12.839 6.585 -8.822 1.00 68.88 188 GLN A CA 1
ATOM 1459 C C . GLN A 1 188 ? 12.681 7.659 -7.749 1.00 68.88 188 GLN A C 1
ATOM 1461 O O . GLN A 1 188 ? 13.589 7.860 -6.942 1.00 68.88 188 GLN A O 1
ATOM 1466 N N . HIS A 1 189 ? 11.505 8.279 -7.709 1.00 78.94 189 HIS A N 1
ATOM 1467 C CA . HIS A 1 189 ? 11.128 9.271 -6.708 1.00 78.94 189 HIS A CA 1
ATOM 1468 C C . HIS A 1 189 ? 9.714 9.003 -6.191 1.00 78.94 189 HIS A C 1
ATOM 1470 O O . HIS A 1 189 ? 8.908 8.352 -6.866 1.00 78.94 189 HIS A O 1
ATOM 1476 N N . HIS A 1 190 ? 9.425 9.512 -4.997 1.00 80.69 190 HIS A N 1
ATOM 1477 C CA . HIS A 1 190 ? 8.098 9.464 -4.397 1.00 80.69 190 HIS A CA 1
ATOM 1478 C C . HIS A 1 190 ? 7.715 10.840 -3.857 1.00 80.69 190 HIS A C 1
ATOM 1480 O O . HIS A 1 190 ? 8.583 11.627 -3.485 1.00 80.69 190 HIS A O 1
ATOM 1486 N N . VAL A 1 191 ? 6.417 11.125 -3.841 1.00 83.44 191 VAL A N 1
ATOM 1487 C CA . VAL A 1 191 ? 5.835 12.349 -3.284 1.00 83.44 191 VAL A CA 1
ATOM 1488 C C . VAL A 1 191 ? 4.582 11.965 -2.514 1.00 83.44 191 VAL A C 1
ATOM 1490 O O . VAL A 1 191 ? 3.762 11.187 -3.004 1.00 83.44 191 VAL A O 1
ATOM 1493 N N . GLU A 1 192 ? 4.432 12.516 -1.316 1.00 81.44 192 GLU A N 1
ATOM 1494 C CA . GLU A 1 192 ? 3.260 12.312 -0.469 1.00 81.44 192 GLU A CA 1
ATOM 1495 C C . GLU A 1 192 ? 2.420 13.588 -0.398 1.00 81.44 192 GLU A C 1
ATOM 1497 O O . GLU A 1 192 ? 2.946 14.690 -0.251 1.00 81.44 192 GLU A O 1
ATOM 1502 N N . PHE A 1 193 ? 1.101 13.427 -0.477 1.00 83.06 193 PHE A N 1
ATOM 1503 C CA . PHE A 1 193 ? 0.131 14.501 -0.311 1.00 83.06 193 PHE A CA 1
ATOM 1504 C C . PHE A 1 193 ? -0.789 14.167 0.855 1.00 83.06 193 PHE A C 1
ATOM 1506 O O . PHE A 1 193 ? -1.576 13.219 0.799 1.00 83.06 193 PHE A O 1
ATOM 1513 N N . GLU A 1 194 ? -0.715 14.962 1.915 1.00 84.69 194 GLU A N 1
ATOM 1514 C CA . GLU A 1 194 ? -1.547 14.763 3.099 1.00 84.69 194 GLU A CA 1
ATOM 1515 C C . GLU A 1 194 ? -3.020 15.092 2.810 1.00 84.69 194 GLU A C 1
ATOM 1517 O O . GLU A 1 194 ? -3.347 16.122 2.225 1.00 84.69 194 GLU A O 1
ATOM 1522 N N . GLY A 1 195 ? -3.937 14.212 3.211 1.00 79.94 195 GLY A N 1
ATOM 1523 C CA . GLY A 1 195 ? -5.372 14.423 3.010 1.00 79.94 195 GLY A CA 1
ATOM 1524 C C . GLY A 1 195 ? -6.190 13.151 3.204 1.00 79.94 195 GLY A C 1
ATOM 1525 O O . GLY A 1 195 ? -5.721 12.052 2.927 1.00 79.94 195 GLY A O 1
ATOM 1526 N N . ALA A 1 196 ? -7.423 13.285 3.691 1.00 77.44 196 ALA A N 1
ATOM 1527 C CA . ALA A 1 196 ? -8.295 12.139 3.957 1.00 77.44 196 ALA A CA 1
ATOM 1528 C C . ALA A 1 196 ? -9.094 11.693 2.720 1.00 77.44 196 ALA A C 1
ATOM 1530 O O . ALA A 1 196 ? -9.365 10.506 2.575 1.00 77.44 196 ALA A O 1
ATOM 1531 N N . ASP A 1 197 ? -9.427 12.625 1.821 1.00 80.94 197 ASP A N 1
ATOM 1532 C CA . ASP A 1 197 ? -10.434 12.425 0.764 1.00 80.94 197 ASP A CA 1
ATOM 1533 C C . ASP A 1 197 ? -9.811 12.129 -0.619 1.00 80.94 197 ASP A C 1
ATOM 1535 O O . ASP A 1 197 ? -10.408 12.356 -1.675 1.00 80.94 197 ASP A O 1
ATOM 1539 N N . TRP A 1 198 ? -8.569 11.637 -0.640 1.00 83.12 198 TRP A N 1
ATOM 1540 C CA . TRP A 1 198 ? -7.877 11.285 -1.884 1.00 83.12 198 TRP A CA 1
ATOM 1541 C C . TRP A 1 198 ? -8.504 10.083 -2.597 1.00 83.12 198 TRP A C 1
ATOM 1543 O O . TRP A 1 198 ? -8.384 9.965 -3.815 1.00 83.12 198 TRP A O 1
ATOM 1553 N N . ASP A 1 199 ? -9.210 9.214 -1.875 1.00 77.56 199 ASP A N 1
ATOM 1554 C CA . ASP A 1 199 ? -9.962 8.091 -2.436 1.00 77.56 199 ASP A CA 1
ATOM 1555 C C . ASP A 1 199 ? -11.031 8.555 -3.443 1.00 77.56 199 ASP A C 1
ATOM 1557 O O . ASP A 1 199 ? -11.169 7.963 -4.517 1.00 77.56 199 ASP A O 1
ATOM 1561 N N . TYR A 1 200 ? -11.714 9.670 -3.161 1.00 78.50 200 TYR A N 1
ATOM 1562 C CA . TYR A 1 200 ? -12.680 10.280 -4.074 1.00 78.50 200 TYR A CA 1
ATOM 1563 C C . TYR A 1 200 ? -12.016 10.782 -5.363 1.00 78.50 200 TYR A C 1
ATOM 1565 O O . TYR A 1 200 ? -12.508 10.526 -6.470 1.00 78.50 200 TYR A O 1
ATOM 1573 N N . VAL A 1 201 ? -10.873 11.463 -5.241 1.00 80.00 201 VAL A N 1
ATOM 1574 C CA . VAL A 1 201 ? -10.102 11.970 -6.389 1.00 80.00 201 VAL A CA 1
ATOM 1575 C C . VAL A 1 201 ? -9.575 10.809 -7.234 1.00 80.00 201 VAL A C 1
ATOM 1577 O O . VAL A 1 201 ? -9.678 10.848 -8.460 1.00 80.00 201 VAL A O 1
ATOM 1580 N N . LEU A 1 202 ? -9.089 9.734 -6.608 1.00 77.75 202 LEU A N 1
ATOM 1581 C CA . LEU A 1 202 ? -8.638 8.530 -7.312 1.00 77.75 202 LEU A CA 1
ATOM 1582 C C . LEU A 1 202 ? -9.785 7.800 -8.021 1.00 77.75 202 LEU A C 1
ATOM 1584 O O . LEU A 1 202 ? -9.585 7.264 -9.111 1.00 77.75 202 LEU A O 1
ATOM 1588 N N . GLY A 1 203 ? -10.988 7.801 -7.443 1.00 73.44 203 GLY A N 1
ATOM 1589 C CA . GLY A 1 203 ? -12.168 7.178 -8.044 1.00 73.44 203 GLY A CA 1
ATOM 1590 C C . GLY A 1 203 ? -12.760 7.957 -9.223 1.00 73.44 203 GLY A C 1
ATOM 1591 O O . GLY A 1 203 ? -13.316 7.351 -10.138 1.00 73.44 203 GLY A O 1
ATOM 1592 N N . SER A 1 204 ? -12.640 9.288 -9.221 1.00 77.69 204 SER A N 1
ATOM 1593 C CA . SER A 1 204 ? -13.348 10.161 -10.173 1.00 77.69 204 SER A CA 1
ATOM 1594 C C . SER A 1 204 ? -12.443 10.921 -11.146 1.00 77.69 204 SER A C 1
ATOM 1596 O O . SER A 1 204 ? -12.840 11.138 -12.290 1.00 77.69 204 SER A O 1
ATOM 1598 N N . LYS A 1 205 ? -11.228 11.291 -10.724 1.00 81.75 205 LYS A N 1
ATOM 1599 C CA . LYS A 1 205 ? -10.332 12.232 -11.419 1.00 81.75 205 LYS A CA 1
ATOM 1600 C C . LYS A 1 205 ? -8.915 11.690 -11.636 1.00 81.75 205 LYS A C 1
ATOM 1602 O O . LYS A 1 205 ? -7.961 12.446 -11.796 1.00 81.75 205 LYS A O 1
ATOM 1607 N N . MET A 1 206 ? -8.751 10.365 -11.667 1.00 78.06 206 MET A N 1
ATOM 1608 C CA . MET A 1 206 ? -7.444 9.705 -11.816 1.00 78.06 206 MET A CA 1
ATOM 1609 C C . MET A 1 206 ? -6.629 10.236 -13.008 1.00 78.06 206 MET A C 1
ATOM 1611 O O . MET A 1 206 ? -5.428 10.471 -12.903 1.00 78.06 206 MET A O 1
ATOM 1615 N N . LYS A 1 207 ? -7.269 10.433 -14.166 1.00 80.44 207 LYS A N 1
ATOM 1616 C CA . LYS A 1 207 ? -6.570 10.893 -15.376 1.00 80.44 207 LYS A CA 1
ATOM 1617 C C . LYS A 1 207 ? -6.148 12.356 -15.276 1.00 80.44 207 LYS A C 1
ATOM 1619 O O . LYS A 1 207 ? -5.059 12.686 -15.747 1.00 80.44 207 LYS A O 1
ATOM 1624 N N . GLU A 1 208 ? -6.985 13.221 -14.700 1.00 86.94 208 GLU A N 1
ATOM 1625 C CA . GLU A 1 208 ? -6.594 14.606 -14.435 1.00 86.94 208 GLU A CA 1
ATOM 1626 C C . GLU A 1 208 ? -5.467 14.671 -13.404 1.00 86.94 208 GLU A C 1
ATOM 1628 O O . GLU A 1 208 ? -4.516 15.416 -13.620 1.00 86.94 208 GLU A O 1
ATOM 1633 N N . LEU A 1 209 ? -5.526 13.845 -12.354 1.00 87.62 209 LEU A N 1
ATOM 1634 C CA . LEU A 1 209 ? -4.518 13.772 -11.296 1.00 87.62 209 LEU A CA 1
ATOM 1635 C C . LEU A 1 209 ? -3.139 13.414 -11.849 1.00 87.62 209 LEU A C 1
ATOM 1637 O O . LEU A 1 209 ? -2.174 14.133 -11.606 1.00 87.62 209 LEU A O 1
ATOM 1641 N N . LEU A 1 210 ? -3.051 12.350 -12.654 1.00 82.00 210 LEU A N 1
ATOM 1642 C CA . LEU A 1 210 ? -1.793 11.942 -13.285 1.00 82.00 210 LEU A CA 1
ATOM 1643 C C . LEU A 1 210 ? -1.235 13.030 -14.208 1.00 82.00 210 LEU A C 1
ATOM 1645 O O . LEU A 1 210 ? -0.034 13.288 -14.204 1.00 82.00 210 LEU A O 1
ATOM 1649 N N . ARG A 1 211 ? -2.100 13.689 -14.990 1.00 87.12 211 ARG A N 1
ATOM 1650 C CA . ARG A 1 211 ? -1.678 14.778 -15.879 1.00 87.12 211 ARG A CA 1
ATOM 1651 C C . ARG A 1 211 ? -1.163 15.978 -15.085 1.00 87.12 211 ARG A C 1
ATOM 1653 O O . ARG A 1 211 ? -0.130 16.530 -15.448 1.00 87.12 211 ARG A O 1
ATOM 1660 N N . ALA A 1 212 ? -1.882 16.379 -14.040 1.00 91.69 212 ALA A N 1
ATOM 1661 C CA . ALA A 1 212 ? -1.505 17.497 -13.187 1.00 91.69 212 ALA A CA 1
ATOM 1662 C C . ALA A 1 212 ? -0.168 17.230 -12.488 1.00 91.69 212 ALA A C 1
ATOM 1664 O O . ALA A 1 212 ? 0.730 18.063 -12.560 1.00 91.69 212 ALA A O 1
ATOM 1665 N N . PHE A 1 213 ? -0.004 16.030 -11.923 1.00 93.12 213 PHE A N 1
ATOM 1666 C CA . PHE A 1 213 ? 1.242 15.602 -11.299 1.00 93.12 213 PHE A CA 1
ATOM 1667 C C . PHE A 1 213 ? 2.423 15.672 -12.276 1.00 93.12 213 PHE A C 1
ATOM 1669 O O . PHE A 1 213 ? 3.410 16.345 -11.998 1.00 93.12 213 PHE A O 1
ATOM 1676 N N . VAL A 1 214 ? 2.301 15.049 -13.456 1.00 91.94 214 VAL A N 1
ATOM 1677 C CA . VAL A 1 214 ? 3.355 15.067 -14.485 1.00 91.94 214 VAL A CA 1
ATOM 1678 C C . VAL A 1 214 ? 3.719 16.495 -14.891 1.00 91.94 214 VAL A C 1
ATOM 1680 O O . VAL A 1 214 ? 4.904 16.822 -14.969 1.00 91.94 214 VAL A O 1
ATOM 1683 N N . ALA A 1 215 ? 2.722 17.350 -15.123 1.00 91.44 215 ALA A N 1
ATOM 1684 C CA . ALA A 1 215 ? 2.943 18.731 -15.537 1.00 91.44 215 ALA A CA 1
ATOM 1685 C C . ALA A 1 215 ? 3.648 19.559 -14.449 1.00 91.44 215 ALA A C 1
ATOM 1687 O O . ALA A 1 215 ? 4.572 20.316 -14.756 1.00 91.44 215 ALA A O 1
ATOM 1688 N N . ASP A 1 216 ? 3.241 19.411 -13.188 1.00 93.75 216 ASP A N 1
ATOM 1689 C CA . ASP A 1 216 ? 3.822 20.140 -12.058 1.00 93.75 216 ASP A CA 1
ATOM 1690 C C . ASP A 1 216 ? 5.253 19.669 -11.765 1.00 93.75 216 ASP A C 1
ATOM 1692 O O . ASP A 1 216 ? 6.165 20.497 -11.686 1.00 93.75 216 ASP A O 1
ATOM 1696 N N . THR A 1 217 ? 5.489 18.352 -11.731 1.00 92.62 217 THR A N 1
ATOM 1697 C CA . THR A 1 217 ? 6.828 17.768 -11.565 1.00 92.62 217 THR A CA 1
ATOM 1698 C C . THR A 1 217 ? 7.771 18.187 -12.694 1.00 92.62 217 THR A C 1
ATOM 1700 O O . THR A 1 217 ? 8.902 18.611 -12.441 1.00 92.62 217 THR A O 1
ATOM 1703 N N . ALA A 1 218 ? 7.322 18.105 -13.951 1.00 90.94 218 ALA A N 1
ATOM 1704 C CA . ALA A 1 218 ? 8.139 18.473 -15.103 1.00 90.94 218 ALA A CA 1
ATOM 1705 C C . ALA A 1 218 ? 8.510 19.963 -15.081 1.00 90.94 218 ALA A C 1
ATOM 1707 O O . ALA A 1 218 ? 9.677 20.320 -15.281 1.00 90.94 218 ALA A O 1
ATOM 1708 N N . ARG A 1 219 ? 7.541 20.830 -14.752 1.00 92.56 219 ARG A N 1
ATOM 1709 C CA . ARG A 1 219 ? 7.747 22.277 -14.609 1.00 92.56 219 ARG A CA 1
ATOM 1710 C C . ARG A 1 219 ? 8.743 22.603 -13.501 1.00 92.56 219 ARG A C 1
ATOM 1712 O O . ARG A 1 219 ? 9.657 23.390 -13.736 1.00 92.56 219 ARG A O 1
ATOM 1719 N N . GLN A 1 220 ? 8.598 21.980 -12.333 1.00 93.19 220 GLN A N 1
ATOM 1720 C CA . GLN A 1 220 ? 9.479 22.193 -11.184 1.00 93.19 220 GLN A CA 1
ATOM 1721 C C . GLN A 1 220 ? 10.928 21.790 -11.478 1.00 93.19 220 GLN A C 1
ATOM 1723 O O . GLN A 1 220 ? 11.881 22.478 -11.102 1.00 93.19 220 GLN A O 1
ATOM 1728 N N . LEU A 1 221 ? 11.113 20.659 -12.157 1.00 89.88 221 LEU A N 1
ATOM 1729 C CA . LEU A 1 221 ? 12.440 20.129 -12.457 1.00 89.88 221 LEU A CA 1
ATOM 1730 C C . LEU A 1 221 ? 13.063 20.744 -13.717 1.00 89.88 221 LEU A C 1
ATOM 1732 O O . LEU A 1 221 ? 14.275 20.620 -13.913 1.00 89.88 221 LEU A O 1
ATOM 1736 N N . GLY A 1 222 ? 12.271 21.448 -14.532 1.00 88.94 222 GLY A N 1
ATOM 1737 C CA . GLY A 1 222 ? 12.704 22.019 -15.807 1.00 88.94 222 GLY A CA 1
ATOM 1738 C C . GLY A 1 222 ? 12.994 20.946 -16.858 1.00 88.94 222 GLY A C 1
ATOM 1739 O O . GLY A 1 222 ? 13.941 21.089 -17.633 1.00 88.94 222 GLY A O 1
ATOM 1740 N N . VAL A 1 223 ? 12.220 19.859 -16.845 1.00 88.75 223 VAL A N 1
ATOM 1741 C CA . VAL A 1 223 ? 12.316 18.738 -17.792 1.00 88.75 223 VAL A CA 1
ATOM 1742 C C . VAL A 1 223 ? 11.066 18.676 -18.669 1.00 88.75 223 VAL A C 1
ATOM 1744 O O . VAL A 1 223 ? 10.055 19.308 -18.377 1.00 88.75 223 VAL A O 1
ATOM 1747 N N . GLU A 1 224 ? 11.121 17.912 -19.757 1.00 85.81 224 GLU A N 1
ATOM 1748 C CA . GLU A 1 224 ? 9.925 17.634 -20.554 1.00 85.81 224 GLU A CA 1
ATOM 1749 C C . GLU A 1 224 ? 8.967 16.714 -19.786 1.00 85.81 224 GLU A C 1
ATOM 1751 O O . GLU A 1 224 ? 9.410 15.830 -19.055 1.00 85.81 224 GLU A O 1
ATOM 1756 N N . GLU A 1 225 ? 7.654 16.861 -19.989 1.00 87.00 225 GLU A N 1
ATOM 1757 C CA . GLU A 1 225 ? 6.643 15.995 -19.354 1.00 87.00 225 GLU A CA 1
ATOM 1758 C C . GLU A 1 225 ? 6.902 14.509 -19.628 1.00 87.00 225 GLU A C 1
ATOM 1760 O O . GLU A 1 225 ? 6.765 13.680 -18.737 1.00 87.00 225 GLU A O 1
ATOM 1765 N N . GLY A 1 226 ? 7.390 14.172 -20.827 1.00 77.06 226 GLY A N 1
ATOM 1766 C CA . GLY A 1 226 ? 7.768 12.803 -21.178 1.00 77.06 226 GLY A CA 1
ATOM 1767 C C . GLY A 1 226 ? 8.955 12.244 -20.383 1.00 77.06 226 GLY A C 1
ATOM 1768 O O . GLY A 1 226 ? 9.223 11.049 -20.472 1.00 77.06 226 GLY A O 1
ATOM 1769 N N . CYS A 1 227 ? 9.697 13.064 -19.630 1.00 83.88 227 CYS A N 1
ATOM 1770 C CA . CYS A 1 227 ? 10.733 12.608 -18.700 1.00 83.88 227 CYS A CA 1
ATOM 1771 C C . CYS A 1 227 ? 10.154 12.073 -17.389 1.00 83.88 227 CYS A C 1
ATOM 1773 O O . CYS A 1 227 ? 10.825 11.270 -16.741 1.00 83.88 227 CYS A O 1
ATOM 1775 N N . VAL A 1 228 ? 8.930 12.465 -17.029 1.00 87.06 228 VAL A N 1
ATOM 1776 C CA . VAL A 1 228 ? 8.191 11.961 -15.868 1.00 87.06 228 VAL A CA 1
ATOM 1777 C C . VAL A 1 228 ? 7.269 10.847 -16.356 1.00 87.06 228 VAL A C 1
ATOM 1779 O O . VAL A 1 228 ? 6.339 11.079 -17.123 1.00 87.06 228 VAL A O 1
ATOM 1782 N N . HIS A 1 229 ? 7.559 9.612 -15.972 1.00 69.38 229 HIS A N 1
ATOM 1783 C CA . HIS A 1 229 ? 6.860 8.435 -16.487 1.00 69.38 229 HIS A CA 1
ATOM 1784 C C . HIS A 1 229 ? 6.659 7.391 -15.388 1.00 69.38 229 HIS A C 1
ATOM 1786 O O . HIS A 1 229 ? 7.139 7.551 -14.269 1.00 69.38 229 HIS A O 1
ATOM 1792 N N . ASP A 1 230 ? 5.879 6.354 -15.692 1.00 61.97 230 ASP A N 1
ATOM 1793 C CA . ASP A 1 230 ? 5.545 5.264 -14.764 1.00 61.97 230 ASP A CA 1
ATOM 1794 C C . ASP A 1 230 ? 4.956 5.736 -13.421 1.00 61.97 230 ASP A C 1
ATOM 1796 O O . ASP A 1 230 ? 5.194 5.142 -12.365 1.00 61.97 230 ASP A O 1
ATOM 1800 N N . VAL A 1 231 ? 4.160 6.810 -13.490 1.00 72.75 231 VAL A N 1
ATOM 1801 C CA . VAL A 1 231 ? 3.472 7.426 -12.352 1.00 72.75 231 VAL A CA 1
ATOM 1802 C C . VAL A 1 231 ? 2.398 6.475 -11.822 1.00 72.75 231 VAL A C 1
ATOM 1804 O O . VAL A 1 231 ? 1.432 6.153 -12.518 1.00 72.75 231 VAL A O 1
ATOM 1807 N N . ALA A 1 232 ? 2.569 6.034 -10.582 1.00 59.88 232 ALA A N 1
ATOM 1808 C CA . ALA A 1 232 ? 1.635 5.202 -9.845 1.00 59.88 232 ALA A CA 1
ATOM 1809 C C . ALA A 1 232 ? 1.141 5.954 -8.612 1.00 59.88 232 ALA A C 1
ATOM 1811 O O . ALA A 1 232 ? 1.895 6.677 -7.970 1.00 59.88 232 ALA A O 1
ATOM 1812 N N . VAL A 1 233 ? -0.130 5.753 -8.285 1.00 71.12 233 VAL A N 1
ATOM 1813 C CA . VAL A 1 233 ? -0.805 6.424 -7.176 1.00 71.12 233 VAL A CA 1
ATOM 1814 C C . VAL A 1 233 ? -1.411 5.393 -6.242 1.00 71.12 233 VAL A C 1
ATOM 1816 O O . VAL A 1 233 ? -2.045 4.437 -6.693 1.00 71.12 233 VAL A O 1
ATOM 1819 N N . GLY A 1 234 ? -1.211 5.587 -4.944 1.00 68.62 234 GLY A N 1
ATOM 1820 C CA . GLY A 1 234 ? -1.741 4.737 -3.886 1.00 68.62 234 GLY A CA 1
ATOM 1821 C C . GLY A 1 234 ? -2.165 5.550 -2.669 1.00 68.62 234 GLY A C 1
ATOM 1822 O O . GLY A 1 234 ? -1.874 6.738 -2.570 1.00 68.62 234 GLY A O 1
ATOM 1823 N N . LEU A 1 235 ? -2.855 4.903 -1.733 1.00 63.56 235 LEU A N 1
ATOM 1824 C CA . LEU A 1 235 ? -3.218 5.509 -0.454 1.00 63.56 235 LEU A CA 1
ATOM 1825 C C . LEU A 1 235 ? -2.257 5.019 0.636 1.00 63.56 235 LEU A C 1
ATOM 1827 O O . LEU A 1 235 ? -2.087 3.816 0.849 1.00 63.56 235 LEU A O 1
ATOM 1831 N N . GLY A 1 236 ? -1.601 5.969 1.295 1.00 56.41 236 GLY A N 1
ATOM 1832 C CA . GLY A 1 236 ? -0.805 5.779 2.501 1.00 56.41 236 GLY A CA 1
ATOM 1833 C C . GLY A 1 236 ? -1.629 6.016 3.770 1.00 56.41 236 GLY A C 1
ATOM 1834 O O . GLY A 1 236 ? -2.838 6.219 3.726 1.00 56.41 236 GLY A O 1
ATOM 1835 N N . LYS A 1 237 ? -0.964 6.006 4.931 1.00 59.91 237 LYS A N 1
ATOM 1836 C CA . LYS A 1 237 ? -1.626 6.243 6.230 1.00 59.91 237 LYS A CA 1
ATOM 1837 C C . LYS A 1 237 ? -2.115 7.690 6.401 1.00 59.91 237 LYS A C 1
ATOM 1839 O O . LYS A 1 237 ? -3.031 7.920 7.181 1.00 59.91 237 LYS A O 1
ATOM 1844 N N . SER A 1 238 ? -1.489 8.636 5.704 1.00 62.16 238 SER A N 1
ATOM 1845 C CA . SER A 1 238 ? -1.693 10.088 5.820 1.00 62.16 238 SER A CA 1
ATOM 1846 C C . SER A 1 238 ? -2.313 10.734 4.573 1.00 62.16 238 SER A C 1
ATOM 1848 O O . SER A 1 238 ? -2.696 11.902 4.634 1.00 62.16 238 SER A O 1
ATOM 1850 N N . GLY A 1 239 ? -2.433 10.006 3.458 1.00 77.31 239 GLY A N 1
ATOM 1851 C CA . GLY A 1 239 ? -3.025 10.529 2.227 1.00 77.31 239 GLY A CA 1
ATOM 1852 C C . GLY A 1 239 ? -2.536 9.839 0.959 1.00 77.31 239 GLY A C 1
ATOM 1853 O O . GLY A 1 239 ? -2.347 8.623 0.943 1.00 77.31 239 GLY A O 1
ATOM 1854 N N . LEU A 1 240 ? -2.378 10.600 -0.121 1.00 78.38 240 LEU A N 1
ATOM 1855 C CA . LEU A 1 240 ? -1.981 10.094 -1.432 1.00 78.38 240 LEU A CA 1
ATOM 1856 C C . LEU A 1 240 ? -0.462 9.929 -1.511 1.00 78.38 240 LEU A C 1
ATOM 1858 O O . LEU A 1 240 ? 0.283 10.862 -1.236 1.00 78.38 240 LEU A O 1
ATOM 1862 N N . LEU A 1 241 ? -0.009 8.765 -1.960 1.00 74.81 241 LEU A N 1
ATOM 1863 C CA . LEU A 1 241 ? 1.380 8.495 -2.315 1.00 74.81 241 LEU A CA 1
ATOM 1864 C C . LEU A 1 241 ? 1.490 8.416 -3.839 1.00 74.81 241 LEU A C 1
ATOM 1866 O O . LEU A 1 241 ? 0.734 7.672 -4.470 1.00 74.81 241 LEU A O 1
ATOM 1870 N N . VAL A 1 242 ? 2.434 9.153 -4.419 1.00 78.56 242 VAL A N 1
ATOM 1871 C CA . VAL A 1 242 ? 2.752 9.113 -5.848 1.00 78.56 242 VAL A CA 1
ATOM 1872 C C . VAL A 1 242 ? 4.183 8.627 -6.044 1.00 78.56 242 VAL A C 1
ATOM 1874 O O . VAL A 1 242 ? 5.124 9.299 -5.638 1.00 78.56 242 VAL A O 1
ATOM 1877 N N . ASP A 1 243 ? 4.352 7.491 -6.713 1.00 72.12 243 ASP A N 1
ATOM 1878 C CA . ASP A 1 243 ? 5.649 6.947 -7.122 1.00 72.12 243 ASP A CA 1
ATOM 1879 C C . ASP A 1 243 ? 5.856 7.164 -8.620 1.00 72.12 243 ASP A C 1
ATOM 1881 O O . ASP A 1 243 ? 4.982 6.812 -9.411 1.00 72.12 243 ASP A O 1
ATOM 1885 N N . PHE A 1 244 ? 7.025 7.636 -9.049 1.00 76.19 244 PHE A N 1
ATOM 1886 C CA . PHE A 1 244 ? 7.301 7.851 -10.472 1.00 76.19 244 PHE A C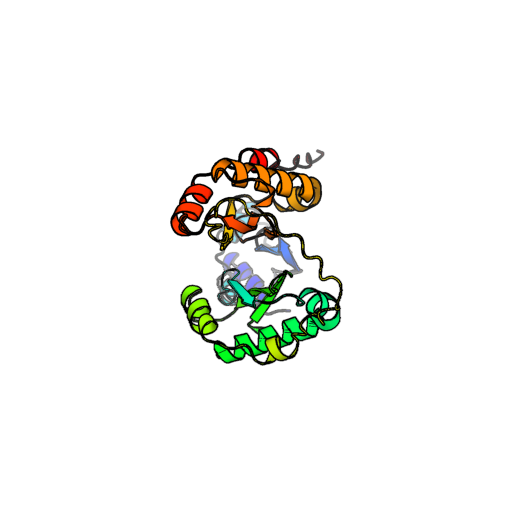A 1
ATOM 1887 C C . PHE A 1 244 ? 8.777 7.668 -10.836 1.00 76.19 244 PHE A C 1
ATOM 1889 O O . PHE A 1 244 ? 9.663 7.664 -9.978 1.00 76.19 244 PHE A O 1
ATOM 1896 N N . MET A 1 245 ? 9.026 7.527 -12.137 1.00 70.31 245 MET A N 1
ATOM 1897 C CA . MET A 1 245 ? 10.356 7.484 -12.732 1.00 70.31 245 MET A CA 1
ATOM 1898 C C . MET A 1 245 ? 10.673 8.808 -13.410 1.00 70.31 245 MET A C 1
ATOM 1900 O O . MET A 1 245 ? 9.866 9.360 -14.166 1.00 70.31 245 MET A O 1
ATOM 1904 N N . LEU A 1 246 ? 11.883 9.297 -13.166 1.00 82.31 246 LEU A N 1
ATOM 1905 C CA . LEU A 1 246 ? 12.404 10.502 -13.781 1.00 82.31 246 LEU A CA 1
ATOM 1906 C C . LEU A 1 246 ? 13.616 10.162 -14.637 1.00 82.31 246 LEU A C 1
ATOM 1908 O O . LEU A 1 246 ? 14.633 9.695 -14.133 1.00 82.31 246 LEU A O 1
ATOM 1912 N N . ARG A 1 247 ? 13.537 10.469 -15.930 1.00 82.25 247 ARG A N 1
ATOM 1913 C CA . ARG A 1 247 ? 14.707 10.478 -16.811 1.00 82.25 247 ARG A CA 1
ATOM 1914 C C . ARG A 1 247 ? 15.373 11.847 -16.753 1.00 82.25 247 ARG A C 1
ATOM 1916 O O . ARG A 1 247 ? 14.743 12.851 -17.086 1.00 82.25 247 ARG A O 1
ATOM 1923 N N . HIS A 1 248 ? 16.638 11.898 -16.356 1.00 82.31 248 HIS A N 1
ATOM 1924 C CA . HIS A 1 248 ? 17.372 13.150 -16.215 1.00 82.31 248 HIS A CA 1
ATOM 1925 C C . HIS A 1 248 ? 18.858 13.008 -16.561 1.00 82.31 248 HIS A C 1
ATOM 1927 O O . HIS A 1 248 ? 19.430 11.920 -16.606 1.00 82.31 248 HIS A O 1
ATOM 1933 N N . ALA A 1 249 ? 19.518 14.148 -16.768 1.00 80.69 249 ALA A N 1
ATOM 1934 C CA . ALA A 1 249 ? 20.948 14.166 -17.040 1.00 80.69 249 ALA A CA 1
ATOM 1935 C C . ALA A 1 249 ? 21.749 13.685 -15.805 1.00 80.69 249 ALA A C 1
ATOM 1937 O O . ALA A 1 249 ? 21.464 14.154 -14.696 1.00 80.69 249 ALA A O 1
ATOM 1938 N N . PRO A 1 250 ? 22.825 12.886 -15.962 1.00 73.31 250 PRO A N 1
ATOM 1939 C CA . PRO A 1 250 ? 23.588 12.313 -14.835 1.00 73.31 250 PRO A CA 1
ATOM 1940 C C . PRO A 1 250 ? 24.258 13.333 -13.908 1.00 73.31 250 PRO A C 1
ATOM 1942 O O . PRO A 1 250 ? 24.684 13.007 -12.806 1.00 73.31 250 PRO A O 1
ATOM 1945 N N . ARG A 1 251 ? 24.383 14.582 -14.366 1.00 77.38 251 ARG A N 1
ATOM 1946 C CA . ARG A 1 251 ? 24.928 15.705 -13.589 1.00 77.38 251 ARG A CA 1
ATOM 1947 C C . ARG A 1 251 ? 23.991 16.199 -12.483 1.00 77.38 251 ARG A C 1
ATOM 1949 O O . ARG A 1 251 ? 24.429 16.962 -11.629 1.00 77.38 251 ARG A O 1
ATOM 1956 N N . ILE A 1 252 ? 22.712 15.832 -12.541 1.00 76.75 252 ILE A N 1
ATOM 1957 C CA . ILE A 1 252 ? 21.721 16.178 -11.524 1.00 76.75 252 ILE A CA 1
ATOM 1958 C C . ILE A 1 252 ? 21.723 15.045 -10.498 1.00 76.75 252 ILE A C 1
ATOM 1960 O O . ILE A 1 252 ? 21.558 13.885 -10.863 1.00 76.75 252 ILE A O 1
ATOM 1964 N N . SER A 1 253 ? 21.965 15.363 -9.228 1.00 74.56 253 SER A N 1
ATOM 1965 C CA . SER A 1 253 ? 21.944 14.364 -8.162 1.00 74.56 253 SER A CA 1
ATOM 1966 C C . SER A 1 253 ? 20.512 14.063 -7.723 1.00 74.56 253 SER A C 1
ATOM 1968 O O . SER A 1 253 ? 19.673 14.960 -7.694 1.00 74.56 253 SER A O 1
ATOM 1970 N N . VAL A 1 254 ? 20.269 12.819 -7.300 1.00 72.19 254 VAL A N 1
ATOM 1971 C CA . VAL A 1 254 ? 18.990 12.384 -6.704 1.00 72.19 254 VAL A CA 1
ATOM 1972 C C . VAL A 1 254 ? 18.573 13.320 -5.570 1.00 72.19 254 VAL A C 1
ATOM 1974 O O . VAL A 1 254 ? 17.466 13.834 -5.585 1.00 72.19 254 VAL A O 1
ATOM 1977 N N . LYS A 1 255 ? 19.509 13.672 -4.678 1.00 70.56 255 LYS A N 1
ATOM 1978 C CA . LYS A 1 255 ? 19.255 14.606 -3.573 1.00 70.56 255 LYS A CA 1
ATOM 1979 C C . LYS A 1 255 ? 18.722 15.969 -4.036 1.00 70.56 255 LYS A C 1
ATOM 1981 O O . LYS A 1 255 ? 17.815 16.503 -3.418 1.00 70.56 255 LYS A O 1
ATOM 1986 N N . LEU A 1 256 ? 19.284 16.539 -5.104 1.00 78.44 256 LEU A N 1
ATOM 1987 C CA . LEU A 1 256 ? 18.819 17.826 -5.634 1.00 78.44 256 LEU A CA 1
ATOM 1988 C C . LEU A 1 256 ? 17.436 17.701 -6.288 1.00 78.44 256 LEU A C 1
ATOM 1990 O O . LEU A 1 256 ? 16.678 18.666 -6.306 1.00 78.44 256 LEU A O 1
ATOM 1994 N N . ILE A 1 257 ? 17.127 16.538 -6.864 1.00 81.31 257 ILE A N 1
ATOM 1995 C CA . ILE A 1 257 ? 15.799 16.254 -7.408 1.00 81.31 257 ILE A CA 1
ATOM 1996 C C . ILE A 1 257 ? 14.797 16.166 -6.259 1.00 81.31 257 ILE A C 1
ATOM 1998 O O . ILE A 1 257 ? 13.817 16.900 -6.299 1.00 81.31 257 ILE A O 1
ATOM 2002 N N . ASP A 1 258 ? 15.081 15.379 -5.221 1.00 73.81 258 ASP A N 1
ATOM 2003 C CA . ASP A 1 258 ? 14.223 15.247 -4.037 1.00 73.81 258 ASP A CA 1
ATOM 2004 C C . ASP A 1 258 ? 13.976 16.611 -3.372 1.00 73.81 258 ASP A C 1
ATOM 2006 O O . ASP A 1 258 ? 12.830 17.002 -3.191 1.00 73.81 258 ASP A O 1
ATOM 2010 N N . GLU A 1 259 ? 15.024 17.419 -3.157 1.00 78.38 259 GLU A N 1
ATOM 2011 C CA . GLU A 1 259 ? 14.895 18.786 -2.618 1.00 78.38 259 GLU A CA 1
ATOM 2012 C C . GLU A 1 259 ? 13.969 19.680 -3.465 1.00 78.38 259 GLU A C 1
ATOM 2014 O O . GLU A 1 259 ? 13.266 20.544 -2.940 1.00 78.38 259 GLU A O 1
ATOM 2019 N N . ARG A 1 260 ? 13.968 19.505 -4.792 1.00 85.56 260 ARG A N 1
ATOM 2020 C CA . ARG A 1 260 ? 13.081 20.258 -5.688 1.00 85.56 260 ARG A CA 1
ATOM 2021 C C . ARG A 1 260 ? 11.657 19.726 -5.682 1.00 85.56 260 ARG A C 1
ATOM 2023 O O . ARG A 1 260 ? 10.749 20.536 -5.851 1.00 85.56 260 ARG A O 1
ATOM 2030 N N . LEU A 1 261 ? 11.475 18.416 -5.540 1.00 85.75 261 LEU A N 1
ATOM 2031 C CA . LEU A 1 261 ? 10.163 17.786 -5.423 1.00 85.75 261 LEU A CA 1
ATOM 2032 C C . LEU A 1 261 ? 9.486 18.196 -4.114 1.00 85.75 261 LEU A C 1
ATOM 2034 O O . LEU A 1 261 ? 8.324 18.585 -4.159 1.00 85.75 261 LEU A O 1
ATOM 2038 N N . ASP A 1 262 ? 10.229 18.220 -3.005 1.00 78.94 262 ASP A N 1
ATOM 2039 C CA . ASP A 1 262 ? 9.753 18.672 -1.689 1.00 78.94 262 ASP A CA 1
ATOM 2040 C C . ASP A 1 262 ? 9.356 20.155 -1.691 1.00 78.94 262 ASP A C 1
ATOM 2042 O O . ASP A 1 262 ? 8.424 20.568 -1.007 1.00 78.94 262 ASP A O 1
ATOM 2046 N N . ALA A 1 263 ? 10.063 20.977 -2.472 1.00 85.31 263 ALA A N 1
ATOM 2047 C CA . ALA A 1 263 ? 9.765 22.399 -2.629 1.00 85.31 263 ALA A CA 1
ATOM 2048 C C . ALA A 1 263 ? 8.666 22.690 -3.668 1.00 85.31 263 ALA A C 1
ATOM 2050 O O . ALA A 1 263 ? 8.368 23.858 -3.927 1.00 85.31 263 ALA A O 1
ATOM 2051 N N . CYS A 1 264 ? 8.116 21.668 -4.327 1.00 89.12 264 CYS A N 1
ATOM 2052 C CA . CYS A 1 264 ? 7.070 21.851 -5.322 1.00 89.12 264 CYS A CA 1
ATOM 2053 C C . CYS A 1 264 ? 5.713 22.034 -4.641 1.00 89.12 264 CYS A C 1
ATOM 2055 O O . CYS A 1 264 ? 5.304 21.221 -3.819 1.00 89.12 264 CYS A O 1
ATOM 2057 N N . GLU A 1 265 ? 4.982 23.075 -5.032 1.00 89.94 265 GLU A N 1
ATOM 2058 C CA . GLU A 1 265 ? 3.665 23.354 -4.455 1.00 89.94 265 GLU A CA 1
ATOM 2059 C C . GLU A 1 265 ? 2.557 22.471 -5.039 1.00 89.94 265 GLU A C 1
ATOM 2061 O O . GLU A 1 265 ? 1.504 22.363 -4.424 1.00 89.94 265 GLU A O 1
ATOM 2066 N N . TYR A 1 266 ? 2.781 21.825 -6.193 1.00 91.19 266 TYR A N 1
ATOM 2067 C CA . TYR A 1 266 ? 1.817 20.936 -6.859 1.00 91.19 266 TYR A CA 1
ATOM 2068 C C . TYR A 1 266 ? 0.399 21.529 -6.996 1.00 91.19 266 TYR A C 1
ATOM 2070 O O . TYR A 1 266 ? -0.607 20.863 -6.738 1.00 91.19 266 TYR A O 1
ATOM 2078 N N . GLU A 1 267 ? 0.307 22.802 -7.396 1.00 89.94 267 GLU A N 1
ATOM 2079 C CA . GLU A 1 267 ? -0.960 23.542 -7.503 1.00 89.94 267 GLU A CA 1
ATOM 2080 C C . GLU A 1 267 ? -2.021 22.807 -8.341 1.00 89.94 267 GLU A C 1
ATOM 2082 O O . GLU A 1 267 ? -3.206 22.834 -8.006 1.00 89.94 267 GLU A O 1
ATOM 2087 N N . GLY A 1 268 ? -1.616 22.124 -9.417 1.00 88.25 268 GLY A N 1
ATOM 2088 C CA . GLY A 1 268 ? -2.523 21.370 -10.276 1.00 88.25 268 GLY A CA 1
ATOM 2089 C C . GLY A 1 268 ? -3.083 20.125 -9.592 1.00 88.25 268 GLY A C 1
ATOM 2090 O O . GLY A 1 268 ? -4.249 19.789 -9.798 1.00 88.25 268 GLY A O 1
ATOM 2091 N N . VAL A 1 269 ? -2.277 19.451 -8.768 1.00 90.06 269 VAL A N 1
ATOM 2092 C CA . VAL A 1 269 ? -2.714 18.296 -7.966 1.00 90.06 269 VAL A CA 1
ATOM 2093 C C . VAL A 1 269 ? -3.685 18.750 -6.877 1.00 90.06 269 VAL A C 1
ATOM 2095 O O . VAL A 1 269 ? -4.768 18.178 -6.744 1.00 90.06 269 VAL A O 1
ATOM 2098 N N . TRP A 1 270 ? -3.357 19.823 -6.151 1.00 90.19 270 TRP A N 1
ATOM 2099 C CA . TRP A 1 270 ? -4.227 20.360 -5.099 1.00 90.19 270 TRP A CA 1
ATOM 2100 C C . TRP A 1 270 ? -5.521 20.975 -5.631 1.00 90.19 270 TRP A C 1
ATOM 2102 O O . TRP A 1 270 ? -6.544 20.896 -4.960 1.00 90.19 270 TRP A O 1
ATOM 2112 N N . ALA A 1 271 ? -5.534 21.515 -6.852 1.00 88.19 271 ALA A N 1
ATOM 2113 C CA . ALA A 1 271 ? -6.761 22.006 -7.481 1.00 88.19 271 ALA A CA 1
ATOM 2114 C C . ALA A 1 271 ? -7.809 20.901 -7.717 1.00 88.19 271 ALA A C 1
ATOM 2116 O O . ALA A 1 271 ? -8.997 21.195 -7.845 1.00 88.19 271 ALA A O 1
ATOM 2117 N N . LEU A 1 272 ? -7.386 19.633 -7.784 1.00 85.50 272 LEU A N 1
ATOM 2118 C CA . LEU A 1 272 ? -8.281 18.481 -7.929 1.00 85.50 272 LEU A CA 1
ATOM 2119 C C . LEU A 1 272 ? -8.798 17.958 -6.587 1.00 85.50 272 LEU A C 1
ATOM 2121 O O . LEU A 1 272 ? -9.776 17.202 -6.579 1.00 85.50 272 LEU A O 1
ATOM 2125 N N . TYR A 1 273 ? -8.157 18.356 -5.486 1.00 83.44 273 TYR A N 1
ATOM 2126 C CA . TYR A 1 273 ? -8.533 17.981 -4.133 1.00 83.44 273 TYR A CA 1
ATOM 2127 C C . TYR A 1 273 ? -9.803 18.735 -3.718 1.00 83.44 273 TYR A C 1
ATOM 2129 O O . TYR A 1 273 ? -9.773 19.866 -3.235 1.00 83.44 273 TYR A O 1
ATOM 2137 N N . GLU A 1 274 ? -10.950 18.101 -3.950 1.00 67.56 274 GLU A N 1
ATOM 2138 C CA . GLU A 1 274 ? -12.258 18.581 -3.512 1.00 67.56 274 GLU A CA 1
ATOM 2139 C C . GLU A 1 274 ? -12.709 17.791 -2.286 1.00 67.56 274 GLU A C 1
ATOM 2141 O O . GLU A 1 274 ? -12.752 16.562 -2.315 1.00 67.56 274 GLU A O 1
ATOM 2146 N N . VAL A 1 275 ? -13.120 18.496 -1.231 1.00 56.75 275 VAL A N 1
ATOM 2147 C CA . VAL A 1 275 ? -13.867 17.874 -0.134 1.00 56.75 275 VAL A CA 1
ATOM 2148 C C . VAL A 1 275 ? -15.238 17.481 -0.694 1.00 56.75 275 VAL A C 1
ATOM 2150 O O . VAL A 1 275 ? -15.940 18.368 -1.198 1.00 56.75 275 VAL A O 1
ATOM 2153 N N . PRO A 1 276 ? -15.651 16.199 -0.638 1.00 51.72 276 PRO A N 1
ATOM 2154 C CA . PRO A 1 276 ? -16.952 15.790 -1.148 1.00 51.72 276 PRO A CA 1
ATOM 2155 C C . PRO A 1 276 ? -18.059 16.637 -0.497 1.00 51.72 276 PRO A C 1
ATOM 2157 O O . PRO A 1 276 ? -17.979 16.931 0.704 1.00 51.72 276 PRO A O 1
ATOM 2160 N N . PRO A 1 277 ? -19.092 17.066 -1.252 1.00 46.38 277 PRO A N 1
ATOM 2161 C CA . PRO A 1 277 ? -20.212 17.780 -0.661 1.00 46.38 277 PRO A CA 1
ATOM 2162 C C . PRO A 1 277 ? -20.806 16.868 0.407 1.00 46.38 277 PRO A C 1
ATOM 2164 O O . PRO A 1 277 ? -21.286 15.780 0.094 1.00 46.38 277 PRO A O 1
ATOM 2167 N N . ARG A 1 278 ? -20.710 17.287 1.677 1.00 44.81 278 ARG A N 1
ATOM 2168 C CA . ARG A 1 278 ? -21.324 16.570 2.797 1.00 44.81 278 ARG A CA 1
ATOM 2169 C C . ARG A 1 278 ? -22.756 16.283 2.382 1.00 44.81 278 ARG A C 1
ATOM 2171 O O . ARG A 1 278 ? -23.465 17.233 2.050 1.00 44.81 278 ARG A O 1
ATOM 2178 N N . GLU A 1 279 ? -23.159 15.011 2.366 1.00 43.03 279 GLU A N 1
ATOM 2179 C CA . GLU A 1 279 ? -24.573 14.681 2.261 1.00 43.03 279 GLU A CA 1
ATOM 2180 C C . GLU A 1 279 ? -25.268 15.500 3.341 1.00 43.03 279 GLU A C 1
ATOM 2182 O O . GLU A 1 279 ? -25.041 15.314 4.540 1.00 43.03 279 GLU A O 1
ATOM 2187 N N . SER A 1 280 ? -26.014 16.508 2.901 1.00 40.75 280 SER A N 1
ATOM 2188 C CA . SER A 1 280 ? -26.892 17.277 3.750 1.00 40.75 280 SER A CA 1
ATOM 2189 C C . SER A 1 280 ? -27.772 16.243 4.426 1.00 40.75 280 SER A C 1
ATOM 2191 O O . SER A 1 280 ? -28.596 15.626 3.750 1.00 40.75 280 SER A O 1
ATOM 2193 N N . SER A 1 281 ? -27.568 16.007 5.726 1.00 40.88 281 SER A N 1
ATOM 2194 C CA . SER A 1 281 ? -28.554 15.306 6.536 1.00 40.88 281 SER A CA 1
ATOM 2195 C C . SER A 1 281 ? -29.875 16.003 6.273 1.00 40.88 281 SER A C 1
ATOM 2197 O O . SER A 1 281 ? -30.071 17.153 6.668 1.00 40.88 281 SER A O 1
ATOM 2199 N N . VAL A 1 282 ? -30.731 15.321 5.522 1.00 43.34 282 VAL A N 1
ATOM 2200 C CA . VAL A 1 282 ? -32.110 15.716 5.315 1.00 43.34 282 VAL A CA 1
ATOM 2201 C C . VAL A 1 282 ? -32.759 15.585 6.688 1.00 43.34 282 VAL A C 1
ATOM 2203 O O . VAL A 1 282 ? -33.026 14.476 7.150 1.00 43.34 282 VAL A O 1
ATOM 2206 N N . LEU A 1 283 ? -32.900 16.721 7.370 1.00 39.69 283 LEU A N 1
ATOM 2207 C CA . LEU A 1 283 ? -33.906 16.936 8.403 1.00 39.69 283 LEU A CA 1
ATOM 2208 C C . LEU A 1 283 ? -35.114 17.597 7.744 1.00 39.69 283 LEU A C 1
ATOM 2210 O O . LEU A 1 283 ? -34.895 18.543 6.950 1.00 39.69 283 LEU A O 1
#

Nearest PDB structures (foldseek):
  3ueb-assembly2_C  TM=3.999E-01  e=1.394E-01  Thermococcus onnurineus NA1
  7y8u-assembly1_E  TM=4.296E-01  e=1.162E+00  Bacillus thermotolerans
  7y8v-assembly1_E  TM=4.316E-01  e=1.736E+00  Bacillus thermotolerans
  7y8x-assembly1_E  TM=4.284E-01  e=1.947E+00  Bacillus thermotolerans
  3rv7-assembly1_A  TM=1.578E-01  e=1.037E+00  Mycobacterium tuberculosis

Organism: Trypanosoma vivax (strain Y486) (NCBI:txid1055687)

Sequence (283 aa):
MTELLRAFVADTARQLGVEEGCVHDVAVGLGKSGLLVDFMLRHAPRISVKLIDERLDACEYEGVWALYEVPPRESSVLTRTFEGDGWGRVVDSSREELERAFRNDTARALRVAAEQVAVVSLRVGSLHVGYRVTACTLSDAEIVQLLAVHDYPEVWALYKPPTRSTEARSERTVSEPRSVVVADVVTQHHVEFEGADWDYVLGSKMKELLRAFVADTARQLGVEEGCVHDVAVGLGKSGLLVDFMLRHAPRISVKLIDERLDACEYEGVWALYEVPPRESSVL

Foldseek 3Di:
DDQLLVLVLVLLCVLVVHDSVQWDPWDWDADPVGIDIDTHGDDDPVDDPVNSVVSVVVGPSVSNVVPDDDFFDKADWDKDWADAADVVVCCVPPVVQLQQLVLVQLCVLLVHDSVQKDFPDWDHPTTMTTIMGGNRPDHPVVSCVSVVPGPSVSNVVSDDHPPPDCDDDDDDDDDDDDPPPQDWDKDKDKDDDFDDCVVVCCVPPVVQLLVLVLVQLCVLVVHDSVQWDPWDWDADPGGIMIMTMGTGHPVQDPVNSRVSSVVGPSVSNVVSDDDPDPPPPDD

Solvent-accessible surface area (backbone atoms only — not comparable to full-atom values): 16885 Å² total; per-residue (Å²): 132,56,70,61,60,51,26,44,32,50,42,53,16,60,63,71,73,50,61,47,86,32,51,38,80,72,44,79,52,78,50,102,87,45,86,35,75,48,65,44,74,64,72,62,92,86,61,52,68,70,61,49,51,58,40,58,74,68,48,82,43,64,59,44,54,72,69,60,73,78,74,61,56,61,48,66,83,43,78,48,78,47,86,46,67,38,38,48,59,37,52,76,75,38,42,70,60,46,52,50,24,44,21,47,40,52,14,62,72,72,72,52,58,45,86,33,38,43,78,77,44,79,45,64,50,46,32,36,38,30,30,33,42,40,68,51,92,67,52,67,66,55,50,52,58,56,52,68,79,53,82,42,68,57,42,56,69,62,62,54,71,68,79,82,71,95,73,77,92,74,91,78,92,77,94,70,83,83,70,83,76,72,70,66,40,76,46,81,49,75,49,78,44,81,42,89,57,47,66,59,37,58,74,74,38,45,70,58,43,54,50,25,43,31,50,42,54,16,62,68,71,72,51,58,48,87,31,48,38,80,74,42,78,48,79,55,99,59,16,36,35,39,38,33,36,37,54,41,58,72,88,60,52,69,68,61,50,51,57,46,58,74,69,47,81,45,65,58,40,54,70,59,67,60,81,73,80,71,79,73,79,86,123